Protein AF-A0A964DZM9-F1 (afdb_monomer_lite)

Radius of gyration: 23.31 Å; chains: 1; bounding box: 94×48×41 Å

Sequence (184 aa):
MHQRLTTLAACGLLALGGCLHRDLPPDTAVMPPGALGTNGDIDTRALDIASFDFTRAIIGNPAKAATAIAALDYMGGELNSSPRWIDVDALTRLEMLDWRKRMRAQVGISETAPAQAVLDTMLGLAQAYQANDQAAVQRLLASPIFTIPPDQVAARLNDIPYNANLNAVTTQADSVLDDIGVAD

pLDDT: mean 89.56, std 14.97, range [42.19, 98.81]

Organism: NCBI:txid2802396

Structure (mmCIF, N/CA/C/O backbone):
data_AF-A0A964DZM9-F1
#
_entry.id   AF-A0A964DZM9-F1
#
loop_
_atom_site.group_PDB
_atom_site.id
_atom_site.type_symbol
_atom_site.label_atom_id
_atom_site.label_alt_id
_atom_site.label_comp_id
_atom_site.label_asym_id
_atom_site.label_entity_id
_atom_site.label_seq_id
_atom_site.pdbx_PDB_ins_code
_atom_site.Cartn_x
_atom_site.Cartn_y
_atom_site.Cartn_z
_atom_site.occupancy
_atom_site.B_iso_or_equiv
_atom_site.auth_seq_id
_atom_site.auth_comp_id
_atom_site.auth_asym_id
_atom_site.auth_atom_id
_atom_site.pdbx_PDB_model_num
ATOM 1 N N . MET A 1 1 ? 77.920 28.075 18.540 1.00 42.19 1 MET A N 1
ATOM 2 C CA . MET A 1 1 ? 77.736 28.714 17.221 1.00 42.19 1 MET A CA 1
ATOM 3 C C . MET A 1 1 ? 77.017 27.732 16.313 1.00 42.19 1 MET A C 1
ATOM 5 O O . MET A 1 1 ? 77.517 26.638 16.134 1.00 42.19 1 MET A O 1
ATOM 9 N N . HIS A 1 2 ? 75.845 28.143 15.825 1.00 49.81 2 HIS A N 1
ATOM 10 C CA . HIS A 1 2 ? 75.176 27.710 14.592 1.00 49.81 2 HIS A CA 1
ATOM 11 C C . HIS A 1 2 ? 74.948 26.211 14.323 1.00 49.81 2 HIS A C 1
ATOM 13 O O . HIS A 1 2 ? 75.840 25.536 13.837 1.00 49.81 2 HIS A O 1
ATOM 19 N N . GLN A 1 3 ? 73.681 25.777 14.386 1.00 55.06 3 GLN A N 1
ATOM 20 C CA . GLN A 1 3 ? 72.965 25.452 13.145 1.00 55.06 3 GLN A CA 1
ATOM 21 C C . GLN A 1 3 ? 71.439 25.472 13.334 1.00 55.06 3 GLN A C 1
ATOM 23 O O . GLN A 1 3 ? 70.877 24.798 14.190 1.00 55.06 3 GLN A O 1
ATOM 28 N N . ARG A 1 4 ? 70.802 26.337 12.537 1.00 63.62 4 ARG A N 1
ATOM 29 C CA . ARG A 1 4 ? 69.370 26.364 12.217 1.00 63.62 4 ARG A CA 1
ATOM 30 C C . ARG A 1 4 ? 69.099 25.387 11.057 1.00 63.62 4 ARG A C 1
ATOM 32 O O . ARG A 1 4 ? 70.053 24.948 10.422 1.00 63.62 4 ARG A O 1
ATOM 39 N N . LEU A 1 5 ? 67.809 25.245 10.723 1.00 54.50 5 LEU A N 1
ATOM 40 C CA . LEU A 1 5 ? 67.182 24.550 9.578 1.00 54.50 5 LEU A CA 1
ATOM 41 C C . LEU A 1 5 ? 66.839 23.079 9.892 1.00 54.50 5 LEU A C 1
ATOM 43 O O . LEU A 1 5 ? 67.683 22.328 10.349 1.00 54.50 5 LEU A O 1
ATOM 47 N N . THR A 1 6 ? 65.607 22.596 9.699 1.00 56.31 6 THR A N 1
ATOM 48 C CA . THR A 1 6 ? 64.884 22.658 8.420 1.00 56.31 6 THR A CA 1
ATOM 49 C C . THR A 1 6 ? 63.369 22.493 8.605 1.00 56.31 6 THR A C 1
ATOM 51 O O . THR A 1 6 ? 62.891 21.721 9.432 1.00 56.31 6 THR A O 1
ATOM 54 N N . THR A 1 7 ? 62.642 23.269 7.815 1.00 57.28 7 THR A N 1
ATOM 55 C CA . THR A 1 7 ? 61.192 23.411 7.690 1.00 57.28 7 THR A CA 1
ATOM 56 C C . THR A 1 7 ? 60.576 22.320 6.793 1.00 57.28 7 THR A C 1
ATOM 58 O O . THR A 1 7 ? 61.272 21.769 5.949 1.00 57.28 7 THR A O 1
ATOM 61 N N . LEU A 1 8 ? 59.244 22.172 6.872 1.00 56.72 8 LEU A N 1
ATOM 62 C CA . LEU A 1 8 ? 58.324 21.734 5.800 1.00 56.72 8 LEU A CA 1
ATOM 63 C C . LEU A 1 8 ? 58.295 20.244 5.397 1.00 56.72 8 LEU A C 1
ATOM 65 O O . LEU A 1 8 ? 59.097 19.803 4.586 1.00 56.72 8 LEU A O 1
ATOM 69 N N . ALA A 1 9 ? 57.238 19.536 5.828 1.00 52.72 9 ALA A N 1
ATOM 70 C CA . ALA A 1 9 ? 56.512 18.541 5.015 1.00 52.72 9 ALA A CA 1
ATOM 71 C C . ALA A 1 9 ? 55.189 18.112 5.697 1.00 52.72 9 ALA A C 1
ATOM 73 O O . ALA A 1 9 ? 54.993 16.950 6.034 1.00 52.72 9 ALA A O 1
ATOM 74 N N . ALA A 1 10 ? 54.261 19.049 5.919 1.00 54.47 10 ALA A N 1
ATOM 75 C CA . ALA A 1 10 ? 52.873 18.721 6.269 1.00 54.47 10 ALA A CA 1
ATOM 76 C C . ALA A 1 10 ? 52.048 18.651 4.973 1.00 54.47 10 ALA A C 1
ATOM 78 O O . ALA A 1 10 ? 51.274 19.553 4.660 1.00 54.47 10 ALA A O 1
ATOM 79 N N . CYS A 1 11 ? 52.310 17.630 4.153 1.00 49.03 11 CYS A N 1
ATOM 80 C CA . CYS A 1 11 ? 51.618 17.422 2.884 1.00 49.03 11 CYS A CA 1
ATOM 81 C C . CYS A 1 11 ? 50.422 16.484 3.097 1.00 49.03 11 CYS A C 1
ATOM 83 O O . CYS A 1 11 ? 50.586 15.295 3.348 1.00 49.03 11 CYS A O 1
ATOM 85 N N . GLY A 1 12 ? 49.236 17.093 3.045 1.00 59.84 12 GLY A N 1
ATOM 86 C CA . GLY A 1 12 ? 47.908 16.535 2.784 1.00 59.84 12 GLY A CA 1
ATOM 87 C C . GLY A 1 12 ? 47.744 15.018 2.698 1.00 59.84 12 GLY A C 1
ATOM 88 O O . GLY A 1 12 ? 47.753 14.454 1.611 1.00 59.84 12 GLY A O 1
ATOM 89 N N . LEU A 1 13 ? 47.393 14.400 3.824 1.00 57.97 13 LEU A N 1
ATOM 90 C CA . LEU A 1 13 ? 46.524 13.224 3.840 1.00 57.97 13 LEU A CA 1
ATOM 91 C C . LEU A 1 13 ? 45.075 13.703 4.022 1.00 57.97 13 LEU A C 1
ATOM 93 O O . LEU A 1 13 ? 44.479 13.574 5.088 1.00 57.97 13 LEU A O 1
ATOM 97 N N . LEU A 1 14 ? 44.515 14.304 2.968 1.00 58.28 14 LEU A N 1
ATOM 98 C CA . LEU A 1 14 ? 43.066 14.388 2.798 1.00 58.28 14 LEU A CA 1
ATOM 99 C C . LEU A 1 14 ? 42.589 12.962 2.522 1.00 58.28 14 LEU A C 1
ATOM 101 O O . LEU A 1 14 ? 42.641 12.475 1.395 1.00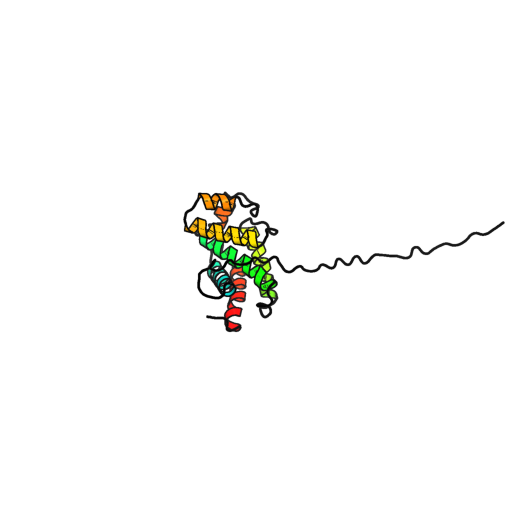 58.28 14 LEU A O 1
ATOM 105 N N . ALA A 1 15 ? 42.213 12.275 3.597 1.00 60.38 15 ALA A N 1
ATOM 106 C CA . ALA A 1 15 ? 41.540 10.996 3.548 1.00 60.38 15 ALA A CA 1
ATOM 107 C C . ALA A 1 15 ? 40.303 11.132 2.651 1.00 60.38 15 ALA A C 1
ATOM 109 O O . ALA A 1 15 ? 39.315 11.766 3.020 1.00 60.38 15 ALA A O 1
ATOM 110 N N . LEU A 1 16 ? 40.381 10.535 1.464 1.00 56.75 16 LEU A N 1
ATOM 111 C CA . LEU A 1 16 ? 39.242 10.212 0.617 1.00 56.75 16 LEU A CA 1
ATOM 112 C C . LEU A 1 16 ? 38.383 9.184 1.366 1.00 56.75 16 LEU A C 1
ATOM 114 O O . LEU A 1 16 ? 38.406 7.993 1.074 1.00 56.75 16 LEU A O 1
ATOM 118 N N . GLY A 1 17 ? 37.632 9.652 2.362 1.00 59.50 17 GLY A N 1
ATOM 119 C CA . GLY A 1 17 ? 36.454 8.974 2.880 1.00 59.50 17 GLY A CA 1
ATOM 120 C C . GLY A 1 17 ? 35.361 9.054 1.825 1.00 59.50 17 GLY A C 1
ATOM 121 O O . GLY A 1 17 ? 34.372 9.756 2.000 1.00 59.50 17 GLY A O 1
ATOM 122 N N . GLY A 1 18 ? 35.576 8.386 0.690 1.00 55.94 18 GLY A N 1
ATOM 123 C CA . GLY A 1 18 ? 34.496 8.062 -0.220 1.00 55.94 18 GLY A CA 1
ATOM 124 C C . GLY A 1 18 ? 33.570 7.140 0.550 1.00 55.94 18 GLY A C 1
ATOM 125 O O . GLY A 1 18 ? 33.866 5.956 0.700 1.00 55.94 18 GLY A O 1
ATOM 126 N N . CYS A 1 19 ? 32.494 7.696 1.103 1.00 65.44 19 CYS A N 1
ATOM 127 C CA . CYS A 1 19 ? 31.366 6.906 1.551 1.00 65.44 19 CYS A CA 1
ATOM 128 C C . CYS A 1 19 ? 30.940 6.070 0.345 1.00 65.44 19 CYS A C 1
ATOM 130 O O . CYS A 1 19 ? 30.310 6.588 -0.574 1.00 65.44 19 CYS A O 1
ATOM 132 N N . LEU A 1 20 ? 31.339 4.797 0.320 1.00 57.19 20 LEU A N 1
ATOM 133 C CA . LEU A 1 20 ? 30.705 3.786 -0.507 1.00 57.19 20 LEU A CA 1
ATOM 134 C C . LEU A 1 20 ? 29.247 3.763 -0.052 1.00 57.19 20 LEU A C 1
ATOM 136 O O . LEU A 1 20 ? 28.892 3.077 0.905 1.00 57.19 20 LEU A O 1
ATOM 140 N N . HIS A 1 21 ? 28.424 4.590 -0.697 1.00 53.62 21 HIS A N 1
ATOM 141 C CA . HIS A 1 21 ? 26.979 4.514 -0.628 1.00 53.62 21 HIS A CA 1
ATOM 142 C C . HIS A 1 21 ? 26.622 3.237 -1.376 1.00 53.62 21 HIS A C 1
ATOM 144 O O . HIS A 1 21 ? 26.401 3.221 -2.582 1.00 53.62 21 HIS A O 1
ATOM 150 N N . ARG A 1 22 ? 26.770 2.115 -0.675 1.00 55.16 22 ARG A N 1
ATOM 151 C CA . ARG A 1 22 ? 26.299 0.836 -1.160 1.00 55.16 22 ARG A CA 1
ATOM 152 C C . ARG A 1 22 ? 24.791 0.933 -1.047 1.00 55.16 22 ARG A C 1
ATOM 154 O O . ARG A 1 22 ? 24.277 0.847 0.066 1.00 55.16 22 ARG A O 1
ATOM 161 N N . ASP A 1 23 ? 24.132 1.176 -2.175 1.00 63.78 23 ASP A N 1
ATOM 162 C CA . ASP A 1 23 ? 22.684 1.076 -2.282 1.00 63.78 23 ASP A CA 1
ATOM 163 C C . ASP A 1 23 ? 22.313 -0.335 -1.827 1.00 63.78 23 ASP A C 1
ATOM 165 O O . ASP A 1 23 ? 22.562 -1.333 -2.509 1.00 63.78 23 ASP A O 1
ATOM 169 N N . LEU A 1 24 ? 21.850 -0.435 -0.583 1.00 71.56 24 LEU A N 1
ATOM 170 C CA . LEU A 1 24 ? 21.265 -1.664 -0.086 1.00 71.56 24 LEU A CA 1
ATOM 171 C C . LEU A 1 24 ? 20.004 -1.888 -0.922 1.00 71.56 24 LEU A C 1
ATOM 173 O O . LEU A 1 24 ? 19.246 -0.930 -1.115 1.00 71.56 24 LEU A O 1
ATOM 177 N N . PRO A 1 25 ? 19.774 -3.114 -1.423 1.00 78.56 25 PRO A N 1
ATOM 178 C CA . PRO A 1 25 ? 18.494 -3.449 -2.020 1.00 78.56 25 PRO A CA 1
ATOM 179 C C . PRO A 1 25 ? 17.362 -2.997 -1.090 1.00 78.56 25 PRO A C 1
ATOM 181 O O . PRO A 1 25 ? 17.530 -3.054 0.137 1.00 78.56 25 PRO A O 1
ATOM 184 N N . PRO A 1 26 ? 16.238 -2.515 -1.641 1.00 86.69 26 PRO A N 1
ATOM 185 C CA . PRO A 1 26 ? 15.120 -2.110 -0.811 1.00 86.69 26 PRO A CA 1
ATOM 186 C C . PRO A 1 26 ? 14.669 -3.277 0.070 1.00 86.69 26 PRO A C 1
ATOM 188 O O . PRO A 1 26 ? 14.762 -4.440 -0.316 1.00 86.69 26 PRO A O 1
ATOM 191 N N . ASP A 1 27 ? 14.175 -2.947 1.261 1.00 93.12 27 ASP A N 1
ATOM 192 C CA . ASP A 1 27 ? 13.564 -3.933 2.145 1.00 93.12 27 ASP A CA 1
ATOM 193 C C . ASP A 1 27 ? 12.286 -4.480 1.489 1.00 93.12 27 ASP A C 1
ATOM 195 O O . ASP A 1 27 ? 11.368 -3.711 1.168 1.00 93.12 27 ASP A O 1
ATOM 199 N N . THR A 1 28 ? 12.232 -5.792 1.281 1.00 94.38 28 THR A N 1
ATOM 200 C CA . THR A 1 28 ? 11.142 -6.486 0.588 1.00 94.38 28 THR A CA 1
ATOM 201 C C . THR A 1 28 ? 10.531 -7.515 1.525 1.00 94.38 28 THR A C 1
ATOM 203 O O . THR A 1 28 ? 11.233 -8.323 2.132 1.00 94.38 28 THR A O 1
ATOM 206 N N . ALA A 1 29 ? 9.208 -7.458 1.665 1.00 97.06 29 ALA A N 1
ATOM 207 C CA . ALA A 1 29 ? 8.458 -8.409 2.472 1.00 97.06 29 ALA A CA 1
ATOM 208 C C . ALA A 1 29 ? 8.369 -9.764 1.765 1.00 97.06 29 ALA A C 1
ATOM 210 O O . ALA A 1 29 ? 8.417 -9.834 0.543 1.00 97.06 29 ALA A O 1
ATOM 211 N N . VAL A 1 30 ? 8.150 -10.831 2.525 1.00 96.88 30 VAL A N 1
ATOM 212 C CA . VAL A 1 30 ? 7.775 -12.136 1.981 1.00 96.88 30 VAL A CA 1
ATOM 213 C C . VAL A 1 30 ? 6.260 -12.271 2.075 1.00 96.88 30 VAL A C 1
ATOM 215 O O . VAL A 1 30 ? 5.696 -12.241 3.173 1.00 96.88 30 VAL A O 1
ATOM 218 N N . MET A 1 31 ? 5.601 -12.430 0.926 1.00 95.81 31 MET A N 1
ATOM 219 C CA . MET A 1 31 ? 4.157 -12.639 0.875 1.00 95.81 31 MET A CA 1
ATOM 220 C C . MET A 1 31 ? 3.786 -14.027 1.423 1.00 95.81 31 MET A C 1
ATOM 222 O O . MET A 1 31 ? 4.299 -15.032 0.922 1.00 95.81 31 MET A O 1
ATOM 226 N N . PRO A 1 32 ? 2.898 -14.131 2.434 1.00 94.06 32 PRO A N 1
ATOM 227 C CA . PRO A 1 32 ? 2.449 -15.427 2.921 1.00 94.06 32 PRO A CA 1
ATOM 228 C C . PRO A 1 32 ? 1.713 -16.218 1.826 1.00 94.06 32 PRO A C 1
ATOM 230 O O . PRO A 1 32 ? 0.934 -15.634 1.065 1.00 94.06 32 PRO A O 1
ATOM 233 N N . PRO A 1 33 ? 1.880 -17.552 1.762 1.00 89.06 33 PRO A N 1
ATOM 234 C CA . PRO A 1 33 ? 1.135 -18.378 0.820 1.00 89.06 33 PRO A CA 1
ATOM 235 C C . PRO A 1 33 ? -0.378 -18.185 0.970 1.00 89.06 33 PRO A C 1
ATOM 237 O O . PRO A 1 33 ? -0.917 -18.250 2.075 1.00 89.06 33 PRO A O 1
ATOM 240 N N . GLY A 1 34 ? -1.071 -17.961 -0.147 1.00 89.19 34 GLY A N 1
ATOM 241 C CA . GLY A 1 34 ? -2.526 -17.802 -0.164 1.00 89.19 34 GLY A CA 1
ATOM 242 C C . GLY A 1 34 ? -3.048 -16.429 0.278 1.00 89.19 34 GLY A C 1
ATOM 243 O O . GLY A 1 34 ? -4.261 -16.225 0.260 1.00 89.19 34 GLY A O 1
ATOM 244 N N . ALA A 1 35 ? -2.174 -15.483 0.650 1.00 92.88 35 ALA A N 1
ATOM 245 C CA . ALA A 1 35 ? -2.573 -14.175 1.186 1.00 92.88 35 ALA A CA 1
ATOM 246 C C . ALA A 1 35 ? -3.481 -13.361 0.248 1.00 92.88 35 ALA A C 1
ATOM 248 O O . ALA A 1 35 ? -4.308 -12.581 0.715 1.00 92.88 35 ALA A O 1
ATOM 249 N N . LEU A 1 36 ? -3.344 -13.557 -1.067 1.00 92.50 36 LEU A N 1
ATOM 250 C CA . LEU A 1 36 ? -4.093 -12.843 -2.106 1.00 92.50 36 LEU A CA 1
ATOM 251 C C . LEU A 1 36 ? -5.045 -13.764 -2.902 1.00 92.50 36 LEU A C 1
ATOM 253 O O . LEU A 1 36 ? -5.544 -13.387 -3.968 1.00 92.50 36 LEU A O 1
ATOM 257 N N . GLY A 1 37 ? -5.307 -14.968 -2.377 1.00 87.06 37 GLY A N 1
ATOM 258 C CA . GLY A 1 37 ? -6.045 -16.046 -3.044 1.00 87.06 37 GLY A CA 1
ATOM 259 C C . GLY A 1 37 ? -5.188 -17.296 -3.272 1.00 87.06 37 GLY A C 1
ATOM 260 O O . GLY A 1 37 ? -3.973 -17.269 -3.107 1.00 87.06 37 GLY A O 1
ATOM 261 N N . THR A 1 38 ? -5.827 -18.419 -3.614 1.00 74.50 38 THR A N 1
ATOM 262 C CA . THR A 1 38 ? -5.189 -19.752 -3.648 1.00 74.50 38 THR A CA 1
ATOM 263 C C . THR A 1 38 ? -4.693 -20.206 -5.020 1.00 74.50 38 THR A C 1
ATOM 265 O O . THR A 1 38 ? -4.169 -21.312 -5.121 1.00 74.50 38 THR A O 1
ATOM 268 N N . ASN A 1 39 ? -4.866 -19.403 -6.070 1.00 64.44 39 ASN A N 1
ATOM 269 C CA . ASN A 1 39 ? -4.539 -19.802 -7.438 1.00 64.44 39 ASN A CA 1
ATOM 270 C C . ASN A 1 39 ? -3.477 -18.859 -8.009 1.00 64.44 39 ASN A C 1
ATOM 272 O O . ASN A 1 39 ? -3.668 -17.646 -7.966 1.00 64.44 39 ASN A O 1
ATOM 276 N N . GLY A 1 40 ? -2.406 -19.433 -8.557 1.00 80.44 40 GLY A N 1
ATOM 277 C CA . GLY A 1 40 ? -1.424 -18.713 -9.364 1.00 80.44 40 GLY A CA 1
ATOM 278 C C . GLY A 1 40 ? -0.161 -18.265 -8.633 1.00 80.44 40 GLY A C 1
ATOM 279 O O . GLY A 1 40 ? 0.098 -18.597 -7.473 1.00 80.44 40 GLY A O 1
ATOM 280 N N . ASP A 1 41 ? 0.647 -17.534 -9.385 1.00 90.38 41 ASP A N 1
ATOM 281 C CA . ASP A 1 41 ? 1.877 -16.903 -8.943 1.00 90.38 41 ASP A CA 1
ATOM 282 C C . ASP A 1 41 ? 1.582 -15.657 -8.091 1.00 90.38 41 ASP A C 1
ATOM 284 O O . ASP A 1 41 ? 0.757 -14.816 -8.453 1.00 90.38 41 ASP A O 1
ATOM 288 N N . ILE A 1 42 ? 2.235 -15.544 -6.933 1.00 93.31 42 ILE A N 1
ATOM 289 C CA . ILE A 1 42 ? 1.882 -14.521 -5.942 1.00 93.31 42 ILE A CA 1
ATOM 290 C C . ILE A 1 42 ? 2.272 -13.100 -6.371 1.00 93.31 42 ILE A C 1
ATOM 292 O O . ILE A 1 42 ? 1.557 -12.152 -6.044 1.00 93.31 42 ILE A O 1
ATOM 296 N N . ASP A 1 43 ? 3.355 -12.959 -7.132 1.00 94.12 43 ASP A N 1
ATOM 297 C CA . ASP A 1 43 ? 3.835 -11.674 -7.645 1.00 94.12 43 ASP A CA 1
ATOM 298 C C . ASP A 1 43 ? 2.883 -11.167 -8.731 1.00 94.12 43 ASP A C 1
ATOM 300 O O . ASP A 1 43 ? 2.431 -10.024 -8.697 1.00 94.12 43 ASP A O 1
ATOM 304 N N . THR A 1 44 ? 2.517 -12.067 -9.647 1.00 92.56 44 THR A N 1
ATOM 305 C CA . THR A 1 44 ? 1.535 -11.837 -10.717 1.00 92.56 44 THR A CA 1
ATOM 306 C C . THR A 1 44 ? 0.209 -11.388 -10.109 1.00 92.56 44 THR A C 1
ATOM 308 O O . THR A 1 44 ? -0.351 -10.363 -10.489 1.00 92.56 44 THR A O 1
ATOM 311 N N . ARG A 1 45 ? -0.255 -12.085 -9.065 1.00 94.19 45 ARG A N 1
ATOM 312 C CA . ARG A 1 45 ? -1.483 -11.720 -8.353 1.00 94.19 45 ARG A CA 1
ATOM 313 C C . ARG A 1 45 ? -1.392 -10.367 -7.643 1.00 94.19 45 ARG A C 1
ATOM 315 O O . ARG A 1 45 ? -2.386 -9.647 -7.569 1.00 94.19 45 ARG A O 1
ATOM 322 N N . ALA A 1 46 ? -0.242 -10.029 -7.068 1.00 96.00 46 ALA A N 1
ATOM 323 C CA . ALA A 1 46 ? -0.053 -8.741 -6.412 1.00 96.00 46 ALA A CA 1
ATOM 324 C C . ALA A 1 46 ? -0.048 -7.583 -7.426 1.00 96.00 46 ALA A C 1
ATOM 326 O O . ALA A 1 46 ? -0.637 -6.536 -7.148 1.00 96.00 46 ALA A O 1
ATOM 327 N N . LEU A 1 47 ? 0.554 -7.774 -8.602 1.00 94.88 47 LEU A N 1
ATOM 328 C CA . LEU A 1 47 ? 0.491 -6.804 -9.696 1.00 94.88 47 LEU A CA 1
ATOM 329 C C . LEU A 1 47 ? -0.938 -6.614 -10.210 1.00 94.88 47 LEU A C 1
ATOM 331 O O . LEU A 1 47 ? -1.386 -5.473 -10.215 1.00 94.88 47 LEU A O 1
ATOM 335 N N . ASP A 1 48 ? -1.673 -7.695 -10.486 1.00 94.56 48 ASP A N 1
ATOM 336 C CA . ASP A 1 48 ? -3.085 -7.653 -10.913 1.00 94.56 48 ASP A CA 1
ATOM 337 C C . ASP A 1 48 ? -3.959 -6.876 -9.912 1.00 94.56 48 ASP A C 1
ATOM 339 O O . ASP A 1 48 ? -4.730 -5.986 -10.269 1.00 94.56 48 ASP A O 1
ATOM 343 N N . ILE A 1 49 ? -3.795 -7.135 -8.610 1.00 96.00 49 ILE A N 1
ATOM 344 C CA . ILE A 1 49 ? -4.517 -6.385 -7.574 1.00 96.00 49 ILE A CA 1
ATOM 345 C C . ILE A 1 49 ? -4.140 -4.899 -7.605 1.00 96.00 49 ILE A C 1
ATOM 347 O O . ILE A 1 49 ? -5.026 -4.045 -7.560 1.00 96.00 49 ILE A O 1
ATOM 351 N N . ALA A 1 50 ? -2.848 -4.567 -7.659 1.00 96.19 50 ALA A N 1
ATOM 352 C CA . ALA A 1 50 ? -2.400 -3.178 -7.655 1.00 96.19 50 ALA A CA 1
ATOM 353 C C . ALA A 1 50 ? -2.800 -2.432 -8.944 1.00 96.19 50 ALA A C 1
ATOM 355 O O . ALA A 1 50 ? -3.177 -1.259 -8.879 1.00 96.19 50 ALA A O 1
ATOM 356 N N . SER A 1 51 ? -2.750 -3.085 -10.106 1.00 95.75 51 SER A N 1
ATOM 357 C CA . SER A 1 51 ? -3.166 -2.513 -11.388 1.00 95.75 51 SER A CA 1
ATOM 358 C C . SER A 1 51 ? -4.674 -2.283 -11.391 1.00 95.75 51 SER A C 1
ATOM 360 O O . SER A 1 51 ? -5.120 -1.151 -11.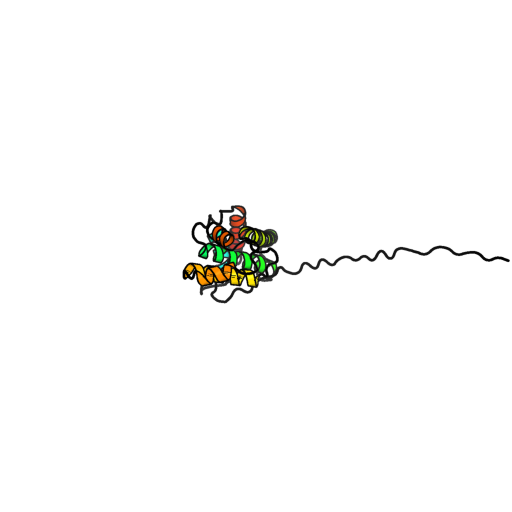583 1.00 95.75 51 SER A O 1
ATOM 362 N N . PHE A 1 52 ? -5.466 -3.301 -11.048 1.00 96.19 52 PHE A N 1
ATOM 363 C CA . PHE A 1 52 ? -6.923 -3.245 -11.093 1.00 96.19 52 PHE A CA 1
ATOM 364 C C . PHE A 1 52 ? -7.532 -2.323 -10.028 1.00 96.19 52 PHE A C 1
ATOM 366 O O . PHE A 1 52 ? -8.450 -1.542 -10.319 1.00 96.19 52 PHE A O 1
ATOM 373 N N . ASP A 1 53 ? -7.055 -2.381 -8.783 1.00 97.06 53 ASP A N 1
ATOM 374 C CA . ASP A 1 53 ? -7.700 -1.670 -7.677 1.00 97.06 53 ASP A CA 1
ATOM 375 C C . ASP A 1 53 ? -7.414 -0.169 -7.674 1.00 97.06 53 ASP A C 1
ATOM 377 O O . ASP A 1 53 ? -8.291 0.600 -7.270 1.00 97.06 53 ASP A O 1
ATOM 381 N N . PHE A 1 54 ? -6.260 0.260 -8.194 1.00 97.38 54 PHE A N 1
ATOM 382 C CA . PHE A 1 54 ? -5.918 1.680 -8.326 1.00 97.38 54 PHE A CA 1
ATOM 383 C C . PHE A 1 54 ? -6.409 2.331 -9.634 1.00 97.38 54 PHE A C 1
ATOM 385 O O . PHE A 1 54 ? -6.210 3.533 -9.820 1.00 97.38 54 PHE A O 1
ATOM 392 N N . THR A 1 55 ? -7.155 1.615 -10.490 1.00 95.75 55 THR A N 1
ATOM 393 C CA . THR A 1 55 ? -7.813 2.197 -11.688 1.00 95.75 55 THR A CA 1
ATOM 394 C C . THR A 1 55 ? -8.822 3.307 -11.374 1.00 95.75 55 THR A C 1
ATOM 396 O O . THR A 1 55 ? -9.210 4.083 -12.249 1.00 95.75 55 THR A O 1
ATOM 399 N N . ARG A 1 56 ? -9.285 3.385 -10.124 1.00 96.50 56 ARG A N 1
ATOM 400 C CA . ARG A 1 56 ? -10.284 4.339 -9.629 1.00 96.50 56 ARG A CA 1
ATOM 401 C C . ARG A 1 56 ? -10.081 4.592 -8.139 1.00 96.50 56 ARG A C 1
ATOM 403 O O . ARG A 1 56 ? -9.287 3.925 -7.488 1.00 96.50 56 ARG A O 1
ATOM 410 N N . ALA A 1 57 ? -10.830 5.545 -7.594 1.00 97.69 57 ALA A N 1
ATOM 411 C CA . ALA A 1 57 ? -10.861 5.761 -6.153 1.00 97.69 57 ALA A CA 1
ATOM 412 C C . ALA A 1 57 ? -11.447 4.536 -5.425 1.00 97.69 57 ALA A C 1
ATOM 414 O O . ALA A 1 57 ? -12.411 3.927 -5.905 1.00 97.69 57 ALA A O 1
ATOM 415 N N . ILE A 1 58 ? -10.899 4.208 -4.253 1.00 98.38 58 ILE A N 1
ATOM 416 C CA . ILE A 1 58 ? -11.409 3.154 -3.367 1.00 98.38 58 ILE A CA 1
ATOM 417 C C . ILE A 1 58 ? -12.151 3.843 -2.221 1.00 98.38 58 ILE A C 1
ATOM 419 O O . ILE A 1 58 ? -11.537 4.336 -1.279 1.00 98.38 58 ILE A O 1
ATOM 423 N N . ILE A 1 59 ? -13.481 3.891 -2.324 1.00 98.44 59 ILE A N 1
ATOM 424 C CA . ILE A 1 59 ? -14.357 4.602 -1.384 1.00 98.44 59 ILE A CA 1
ATOM 425 C C . ILE A 1 59 ? -15.212 3.600 -0.612 1.00 98.44 59 ILE A C 1
ATOM 427 O O . ILE A 1 59 ? -15.844 2.729 -1.212 1.00 98.44 59 ILE A O 1
ATOM 431 N N . GLY A 1 60 ? -15.263 3.733 0.713 1.00 98.25 60 GLY A N 1
ATOM 432 C CA . GLY A 1 60 ? -16.126 2.922 1.575 1.00 98.25 60 GLY A CA 1
ATOM 433 C C . GLY A 1 60 ? -15.712 1.453 1.679 1.00 98.25 60 GLY A C 1
ATOM 434 O O . GLY A 1 60 ? -16.517 0.624 2.097 1.00 98.25 60 GLY A O 1
ATOM 435 N N . ASN A 1 61 ? -14.488 1.107 1.265 1.00 98.44 61 ASN A N 1
ATOM 436 C CA . ASN A 1 61 ? -13.993 -0.268 1.280 1.00 98.44 61 ASN A CA 1
ATOM 437 C C . ASN A 1 61 ? -12.551 -0.346 1.818 1.00 98.44 61 ASN A C 1
ATOM 439 O O . ASN A 1 61 ? -11.610 -0.567 1.050 1.00 98.44 61 ASN A O 1
ATOM 443 N N . PRO A 1 62 ? -12.365 -0.179 3.140 1.00 98.62 62 PRO A N 1
ATOM 444 C CA . PRO A 1 62 ? -11.042 -0.188 3.758 1.00 98.62 62 PRO A CA 1
ATOM 445 C C . PRO A 1 62 ? -10.360 -1.558 3.694 1.00 98.62 62 PRO A C 1
ATOM 447 O O . PRO A 1 62 ? -9.134 -1.624 3.667 1.00 98.62 62 PRO A O 1
ATOM 450 N N . ALA A 1 63 ? -11.129 -2.651 3.605 1.00 98.56 63 ALA A N 1
ATOM 451 C CA . ALA A 1 63 ? -10.568 -3.976 3.369 1.00 98.56 63 ALA A CA 1
ATOM 452 C C . ALA A 1 63 ? -9.831 -4.040 2.027 1.00 98.56 63 ALA A C 1
ATOM 454 O O . ALA A 1 63 ? -8.672 -4.442 1.966 1.00 98.56 63 ALA A O 1
ATOM 455 N N . LYS A 1 64 ? -10.503 -3.594 0.960 1.00 98.38 64 LYS A N 1
ATOM 456 C CA . LYS A 1 64 ? -9.941 -3.532 -0.388 1.00 98.38 64 LYS A CA 1
ATOM 457 C C . LYS A 1 64 ? -8.731 -2.600 -0.454 1.00 98.38 64 LYS A C 1
ATOM 459 O O . LYS A 1 64 ? -7.709 -2.978 -1.013 1.00 98.38 64 LYS A O 1
ATOM 464 N N . ALA A 1 65 ? -8.826 -1.418 0.158 1.00 98.69 65 ALA A N 1
ATOM 465 C CA . ALA A 1 65 ? -7.702 -0.487 0.238 1.00 98.69 65 ALA A CA 1
ATOM 466 C C . ALA A 1 65 ? -6.478 -1.132 0.906 1.00 98.69 65 ALA A C 1
ATOM 468 O O . ALA A 1 65 ? -5.379 -1.055 0.367 1.00 98.69 65 ALA A O 1
ATOM 469 N N . ALA A 1 66 ? -6.665 -1.816 2.038 1.00 98.69 66 ALA A N 1
ATOM 470 C CA . ALA A 1 66 ? -5.574 -2.483 2.738 1.00 98.69 66 ALA A CA 1
ATOM 471 C C . ALA A 1 66 ? -4.931 -3.599 1.889 1.00 98.69 66 ALA A C 1
ATOM 473 O O . ALA A 1 66 ? -3.706 -3.669 1.815 1.00 98.69 66 ALA A O 1
ATOM 474 N N . THR A 1 67 ? -5.722 -4.415 1.180 1.00 98.50 67 THR A N 1
ATOM 475 C CA . THR A 1 67 ? -5.192 -5.423 0.241 1.00 98.50 67 THR A CA 1
ATOM 476 C C . THR A 1 67 ? -4.403 -4.788 -0.909 1.00 98.50 67 THR A C 1
ATOM 478 O O . THR A 1 67 ? -3.289 -5.226 -1.191 1.00 98.50 67 THR A O 1
ATOM 481 N N . ALA A 1 68 ? -4.927 -3.733 -1.540 1.00 98.38 68 ALA A N 1
ATOM 482 C CA . ALA A 1 68 ? -4.245 -3.041 -2.635 1.00 98.38 68 ALA A CA 1
ATOM 483 C C . ALA A 1 68 ? -2.922 -2.394 -2.184 1.00 98.38 68 ALA A C 1
ATOM 485 O O . ALA A 1 68 ? -1.916 -2.459 -2.888 1.00 98.38 68 ALA A O 1
ATOM 486 N N . ILE A 1 69 ? -2.894 -1.819 -0.977 1.00 98.62 69 ILE A N 1
ATOM 487 C CA . ILE A 1 69 ? -1.679 -1.244 -0.381 1.00 98.62 69 ILE A CA 1
ATOM 488 C C . ILE A 1 69 ? -0.658 -2.337 -0.053 1.00 98.62 69 ILE A C 1
ATOM 490 O O . ILE A 1 69 ? 0.522 -2.149 -0.332 1.00 98.62 69 ILE A O 1
ATOM 494 N N . ALA A 1 70 ? -1.088 -3.474 0.504 1.00 98.50 70 ALA A N 1
ATOM 495 C CA . ALA A 1 70 ? -0.217 -4.624 0.754 1.00 98.50 70 ALA A CA 1
ATOM 496 C C . ALA A 1 70 ? 0.458 -5.112 -0.539 1.00 98.50 70 ALA A C 1
ATOM 498 O O . ALA A 1 70 ? 1.671 -5.322 -0.564 1.00 98.50 70 ALA A O 1
ATOM 499 N N . ALA A 1 71 ? -0.320 -5.238 -1.616 1.00 98.06 71 ALA A N 1
ATOM 500 C CA . ALA A 1 71 ? 0.166 -5.666 -2.922 1.00 98.06 71 ALA A CA 1
ATOM 501 C C . ALA A 1 71 ? 1.163 -4.664 -3.537 1.00 98.06 71 ALA A C 1
ATOM 503 O O . ALA A 1 71 ? 2.248 -5.061 -3.963 1.00 98.06 71 ALA A O 1
ATOM 504 N N . LEU A 1 72 ? 0.849 -3.362 -3.503 1.00 98.38 72 LEU A N 1
ATOM 505 C CA . LEU A 1 72 ? 1.760 -2.303 -3.954 1.00 98.38 72 LEU A CA 1
ATOM 506 C C . LEU A 1 72 ? 3.058 -2.265 -3.134 1.00 98.38 72 LEU A C 1
ATOM 508 O O . LEU A 1 72 ? 4.136 -2.105 -3.704 1.00 98.38 72 LEU A O 1
ATOM 512 N N . ASP A 1 73 ? 2.974 -2.402 -1.805 1.00 98.19 73 ASP A N 1
ATOM 513 C CA . ASP A 1 73 ? 4.156 -2.381 -0.939 1.00 98.19 73 ASP A CA 1
ATOM 514 C C . ASP A 1 73 ? 5.093 -3.550 -1.229 1.00 98.19 73 ASP A C 1
ATOM 516 O O . ASP A 1 73 ? 6.307 -3.361 -1.344 1.00 98.19 73 ASP A O 1
ATOM 520 N N . TYR A 1 74 ? 4.508 -4.738 -1.390 1.00 98.00 74 TYR A N 1
ATOM 521 C CA . TYR A 1 74 ? 5.222 -5.947 -1.761 1.00 98.00 74 TYR A CA 1
ATOM 522 C C . TYR A 1 74 ? 5.913 -5.794 -3.118 1.00 98.00 74 TYR A C 1
ATOM 524 O O . TYR A 1 74 ? 7.139 -5.880 -3.183 1.00 98.00 74 TYR A O 1
ATOM 532 N N . MET A 1 75 ? 5.161 -5.469 -4.177 1.00 97.38 75 MET A N 1
ATOM 533 C CA . MET A 1 75 ? 5.718 -5.381 -5.532 1.00 97.38 75 MET A CA 1
ATOM 534 C C . MET A 1 75 ? 6.711 -4.233 -5.699 1.00 97.38 75 MET A C 1
ATOM 536 O O . MET A 1 75 ? 7.691 -4.378 -6.425 1.00 97.38 75 MET A O 1
ATOM 540 N N . GLY A 1 76 ? 6.531 -3.113 -4.992 1.00 96.62 76 GLY A N 1
ATOM 541 C CA . GLY A 1 76 ? 7.521 -2.036 -4.980 1.00 96.62 76 GLY A CA 1
ATOM 542 C C . GLY A 1 76 ? 8.891 -2.495 -4.462 1.00 96.62 76 GLY A C 1
ATOM 543 O O . GLY A 1 76 ? 9.920 -2.018 -4.942 1.00 96.62 76 GLY A O 1
ATOM 544 N N . GLY A 1 77 ? 8.918 -3.432 -3.507 1.00 96.19 77 GLY A N 1
ATOM 545 C CA . GLY A 1 77 ? 10.139 -4.118 -3.081 1.00 96.19 77 GLY A CA 1
ATOM 546 C C . GLY A 1 77 ? 10.596 -5.181 -4.084 1.00 96.19 77 GLY A C 1
ATOM 547 O O . GLY A 1 77 ? 11.715 -5.098 -4.588 1.00 96.19 77 GLY A O 1
ATOM 548 N N . GLU A 1 78 ? 9.719 -6.134 -4.410 1.00 96.25 78 GLU A N 1
ATOM 549 C CA . GLU A 1 78 ? 10.040 -7.334 -5.197 1.00 96.25 78 GLU A CA 1
ATOM 550 C C . GLU A 1 78 ? 10.628 -6.992 -6.572 1.00 96.25 78 GLU A C 1
ATOM 552 O O . GLU A 1 78 ? 11.671 -7.531 -6.947 1.00 96.25 78 GLU A O 1
ATOM 557 N N . LEU A 1 79 ? 10.047 -6.012 -7.277 1.00 95.44 79 LEU A N 1
ATOM 558 C CA . LEU A 1 79 ? 10.540 -5.535 -8.575 1.00 95.44 79 LEU A CA 1
ATOM 559 C C . LEU A 1 79 ? 11.994 -5.031 -8.525 1.00 95.44 79 LEU A C 1
ATOM 561 O O . LEU A 1 79 ? 12.700 -5.070 -9.530 1.00 95.44 79 LEU A O 1
ATOM 565 N N . ASN A 1 80 ? 12.453 -4.549 -7.369 1.00 95.00 80 ASN A N 1
ATOM 566 C CA . ASN A 1 80 ? 13.767 -3.928 -7.196 1.00 95.00 80 ASN A CA 1
ATOM 567 C C . ASN A 1 80 ? 14.782 -4.825 -6.470 1.00 95.00 80 ASN A C 1
ATOM 569 O O . ASN A 1 80 ? 15.974 -4.516 -6.475 1.00 95.00 80 ASN A O 1
ATOM 573 N N . SER A 1 81 ? 14.339 -5.913 -5.837 1.00 94.38 81 SER A N 1
ATOM 574 C CA . SER A 1 81 ? 15.208 -6.842 -5.101 1.00 94.38 81 SER A CA 1
ATOM 575 C C . SER A 1 81 ? 15.351 -8.212 -5.762 1.00 94.38 81 SER A C 1
ATOM 577 O O . SER A 1 81 ? 16.330 -8.910 -5.499 1.00 94.38 81 SER A O 1
ATOM 579 N N . SER A 1 82 ? 14.395 -8.610 -6.602 1.00 93.50 82 SER A N 1
ATOM 580 C CA . SER A 1 82 ? 14.323 -9.954 -7.171 1.00 93.50 82 SER A CA 1
ATOM 581 C C . SER A 1 82 ? 14.931 -10.015 -8.574 1.00 93.50 82 SER A C 1
ATOM 583 O O . SER A 1 82 ? 14.569 -9.207 -9.434 1.00 93.50 82 SER A O 1
ATOM 585 N N . PRO A 1 83 ? 15.814 -10.988 -8.874 1.00 92.38 83 PRO A N 1
ATOM 586 C CA . PRO A 1 83 ? 16.376 -11.148 -10.216 1.00 92.38 83 PRO A CA 1
ATOM 587 C C . PRO A 1 83 ? 15.328 -11.577 -11.252 1.00 92.38 83 PRO A C 1
ATOM 589 O O . PRO A 1 83 ? 15.575 -11.446 -12.447 1.00 92.38 83 PRO A O 1
ATOM 592 N N . ARG A 1 84 ? 14.163 -12.065 -10.805 1.00 91.31 84 ARG A N 1
ATOM 593 C CA . ARG A 1 84 ? 13.033 -12.432 -11.664 1.00 91.31 84 ARG A CA 1
ATOM 594 C C . ARG A 1 84 ? 12.551 -11.263 -12.526 1.00 91.31 84 ARG A C 1
ATOM 596 O O . ARG A 1 84 ? 12.202 -11.465 -13.680 1.00 91.31 84 ARG A O 1
ATOM 603 N N . TRP A 1 85 ? 12.561 -10.054 -11.971 1.00 93.25 85 TRP A N 1
ATOM 604 C CA . TRP A 1 85 ? 11.995 -8.852 -12.589 1.00 93.25 85 TRP A CA 1
ATOM 605 C C . TRP A 1 85 ? 13.054 -7.983 -13.275 1.00 93.25 85 TRP A C 1
ATOM 607 O O . TRP A 1 85 ? 12.874 -6.777 -13.430 1.00 93.25 85 TRP A O 1
ATOM 617 N N . ILE A 1 86 ? 14.192 -8.571 -13.661 1.00 91.06 86 ILE A N 1
ATOM 618 C CA . ILE A 1 86 ? 15.310 -7.816 -14.241 1.00 91.06 86 ILE A CA 1
ATOM 619 C C . ILE A 1 86 ? 14.967 -7.177 -15.593 1.00 91.06 86 ILE A C 1
ATOM 621 O O . ILE A 1 86 ? 15.500 -6.107 -15.893 1.00 91.06 86 ILE A O 1
ATOM 625 N N . ASP A 1 87 ? 14.058 -7.801 -16.346 1.00 89.75 87 ASP A N 1
ATOM 626 C CA . ASP A 1 87 ? 13.607 -7.352 -17.668 1.00 89.75 87 ASP A CA 1
ATOM 627 C C . ASP A 1 87 ? 12.509 -6.278 -17.599 1.00 89.75 87 ASP A C 1
ATOM 629 O O . ASP A 1 87 ? 12.194 -5.653 -18.611 1.00 89.75 87 ASP A O 1
ATOM 633 N N . VAL A 1 88 ? 11.959 -6.002 -16.408 1.00 91.19 88 VAL A N 1
ATOM 634 C CA . VAL A 1 88 ? 11.078 -4.845 -16.203 1.00 91.19 88 VAL A CA 1
ATOM 635 C C . VAL A 1 88 ? 11.910 -3.573 -16.353 1.00 91.19 88 VAL A C 1
ATOM 637 O O . VAL A 1 88 ? 12.989 -3.435 -15.755 1.00 91.19 88 VAL A O 1
ATOM 640 N N . ASP A 1 89 ? 11.391 -2.617 -17.125 1.00 94.06 89 ASP A N 1
ATOM 641 C CA . ASP A 1 89 ? 12.057 -1.340 -17.356 1.00 94.06 89 ASP A CA 1
ATOM 642 C C . ASP A 1 89 ? 12.480 -0.673 -16.032 1.00 94.06 89 ASP A C 1
ATOM 644 O O . ASP A 1 89 ? 11.755 -0.662 -15.030 1.00 94.06 89 ASP A O 1
ATOM 648 N N . ALA A 1 90 ? 13.708 -0.151 -16.005 1.00 94.62 90 ALA A N 1
ATOM 649 C CA . ALA A 1 90 ? 14.301 0.393 -14.788 1.00 94.62 90 ALA A CA 1
ATOM 650 C C . ALA A 1 90 ? 13.521 1.601 -14.247 1.00 94.62 90 ALA A C 1
ATOM 652 O O . ALA A 1 90 ? 13.458 1.777 -13.029 1.00 94.62 90 ALA A O 1
ATOM 653 N N . LEU A 1 91 ? 12.909 2.410 -15.121 1.00 95.31 91 LEU A N 1
ATOM 654 C CA . LEU A 1 91 ? 12.074 3.528 -14.699 1.00 95.31 91 LEU A CA 1
ATOM 655 C C . LEU A 1 91 ? 10.810 3.013 -14.009 1.00 95.31 91 LEU A C 1
ATOM 657 O O . LEU A 1 91 ? 10.538 3.442 -12.892 1.00 95.31 91 LEU A O 1
ATOM 661 N N . THR A 1 92 ? 10.107 2.037 -14.593 1.00 95.75 92 THR A N 1
ATOM 662 C CA . THR A 1 92 ? 8.904 1.439 -13.981 1.00 95.75 92 THR A CA 1
ATOM 663 C C . THR A 1 92 ? 9.197 0.853 -12.598 1.00 95.75 92 THR A C 1
ATOM 665 O O . THR A 1 92 ? 8.436 1.074 -11.652 1.00 95.75 92 THR A O 1
ATOM 668 N N . ARG A 1 93 ? 10.333 0.162 -12.429 1.00 95.50 93 ARG A N 1
ATOM 669 C CA . ARG A 1 93 ? 10.750 -0.368 -11.118 1.00 95.50 93 ARG A CA 1
ATOM 670 C C . ARG A 1 93 ? 10.980 0.738 -10.086 1.00 95.50 93 ARG A C 1
ATOM 672 O O . ARG A 1 93 ? 10.511 0.621 -8.950 1.00 95.50 93 ARG A O 1
ATOM 679 N N . LEU A 1 94 ? 11.663 1.817 -10.469 1.00 95.94 94 LEU A N 1
ATOM 680 C CA . LEU A 1 94 ? 11.907 2.962 -9.587 1.00 95.94 94 LEU A CA 1
ATOM 681 C C . LEU A 1 94 ? 10.613 3.713 -9.245 1.00 95.94 94 LEU A C 1
ATOM 683 O O . LEU A 1 94 ? 10.425 4.107 -8.094 1.00 95.94 94 LEU A O 1
ATOM 687 N N . GLU A 1 95 ? 9.707 3.875 -10.209 1.00 97.44 95 GLU A N 1
ATOM 688 C CA . GLU A 1 95 ? 8.405 4.512 -10.002 1.00 97.44 95 GLU A CA 1
ATOM 689 C C . GLU A 1 95 ? 7.514 3.697 -9.058 1.00 97.44 95 GLU A C 1
ATOM 691 O O . GLU A 1 95 ? 6.891 4.275 -8.167 1.00 97.44 95 GLU A O 1
ATOM 696 N N . MET A 1 96 ? 7.501 2.364 -9.168 1.00 97.69 96 MET A N 1
ATOM 697 C CA . MET A 1 96 ? 6.804 1.486 -8.217 1.00 97.69 96 MET A CA 1
ATOM 698 C C . MET A 1 96 ? 7.356 1.634 -6.791 1.00 97.69 96 MET A C 1
ATOM 700 O O . MET A 1 96 ? 6.589 1.720 -5.827 1.00 97.69 96 MET A O 1
ATOM 704 N N . LEU A 1 97 ? 8.682 1.729 -6.636 1.00 96.19 97 LEU A N 1
ATOM 705 C CA . LEU A 1 97 ? 9.315 1.951 -5.332 1.00 96.19 97 LEU A CA 1
ATOM 706 C C . LEU A 1 97 ? 9.012 3.345 -4.755 1.00 96.19 97 LEU A C 1
ATOM 708 O O . LEU A 1 97 ? 8.865 3.491 -3.539 1.00 96.19 97 LEU A O 1
ATOM 712 N N . ASP A 1 98 ? 8.907 4.375 -5.597 1.00 97.06 98 ASP A N 1
ATOM 713 C CA . ASP A 1 98 ? 8.483 5.716 -5.180 1.00 97.06 98 ASP A CA 1
ATOM 714 C C . ASP A 1 98 ? 7.005 5.724 -4.753 1.00 97.06 98 ASP A C 1
ATOM 716 O O . ASP A 1 98 ? 6.658 6.234 -3.684 1.00 97.06 98 ASP A O 1
ATOM 720 N N . TRP A 1 99 ? 6.132 5.074 -5.527 1.00 97.94 99 TRP A N 1
ATOM 721 C CA . TRP A 1 99 ? 4.709 4.950 -5.209 1.00 97.94 99 TRP A CA 1
ATOM 722 C C . TRP A 1 99 ? 4.442 4.188 -3.923 1.00 97.94 99 TRP A C 1
ATOM 724 O O . TRP A 1 99 ? 3.582 4.603 -3.144 1.00 97.94 99 TRP A O 1
ATOM 734 N N . ARG A 1 100 ? 5.223 3.146 -3.641 1.00 97.31 100 ARG A N 1
ATOM 735 C CA . ARG A 1 100 ? 5.225 2.479 -2.339 1.00 97.31 100 ARG A CA 1
ATOM 736 C C . ARG A 1 100 ? 5.406 3.479 -1.191 1.00 97.31 100 ARG A C 1
ATOM 738 O O . ARG A 1 100 ? 4.607 3.496 -0.255 1.00 97.31 100 ARG A O 1
ATOM 745 N N . LYS A 1 101 ? 6.413 4.357 -1.266 1.00 97.44 101 LYS A N 1
ATOM 746 C CA . LYS A 1 101 ? 6.684 5.374 -0.228 1.00 97.44 101 LYS A CA 1
ATOM 747 C C . LYS A 1 101 ? 5.551 6.393 -0.123 1.00 97.44 101 LYS A C 1
ATOM 749 O O . LYS A 1 101 ? 5.088 6.690 0.978 1.00 97.44 101 LYS A O 1
ATOM 754 N N . ARG A 1 102 ? 5.062 6.893 -1.262 1.00 98.06 102 ARG A N 1
ATOM 755 C CA . ARG A 1 102 ? 3.949 7.856 -1.304 1.00 98.06 102 ARG A CA 1
ATOM 756 C C . ARG A 1 102 ? 2.672 7.282 -0.716 1.00 98.06 102 ARG A C 1
ATOM 758 O O . ARG A 1 102 ? 2.009 7.970 0.052 1.00 98.06 102 ARG A O 1
ATOM 765 N N . MET A 1 103 ? 2.345 6.033 -1.041 1.00 98.50 103 MET A N 1
ATOM 766 C CA . MET A 1 103 ? 1.152 5.374 -0.522 1.00 98.50 103 MET A CA 1
ATOM 767 C C . MET A 1 103 ? 1.259 5.152 0.988 1.00 98.50 103 MET A C 1
ATOM 769 O O . MET A 1 103 ? 0.314 5.462 1.711 1.00 98.50 103 MET A O 1
ATOM 773 N N . ARG A 1 104 ? 2.427 4.725 1.493 1.00 98.44 104 ARG A N 1
ATOM 774 C CA . ARG A 1 104 ? 2.685 4.668 2.942 1.00 98.44 104 ARG A CA 1
ATOM 775 C C . ARG A 1 104 ? 2.414 6.012 3.610 1.00 98.44 104 ARG A C 1
ATOM 777 O O . ARG A 1 104 ? 1.597 6.079 4.526 1.00 98.44 104 ARG A O 1
ATOM 784 N N . ALA A 1 105 ? 3.030 7.086 3.118 1.00 98.44 105 ALA A N 1
ATOM 785 C CA . ALA A 1 105 ? 2.825 8.430 3.655 1.00 98.44 105 ALA A CA 1
ATOM 786 C C . ALA A 1 105 ? 1.350 8.866 3.574 1.00 98.44 105 ALA A C 1
ATOM 788 O O . ALA A 1 105 ? 0.810 9.446 4.522 1.00 98.44 105 ALA A O 1
ATOM 789 N N . GLN A 1 106 ? 0.674 8.529 2.471 1.00 98.19 106 GLN A N 1
ATOM 790 C CA . GLN A 1 106 ? -0.741 8.809 2.265 1.00 98.19 106 GLN A CA 1
ATOM 791 C C . GLN A 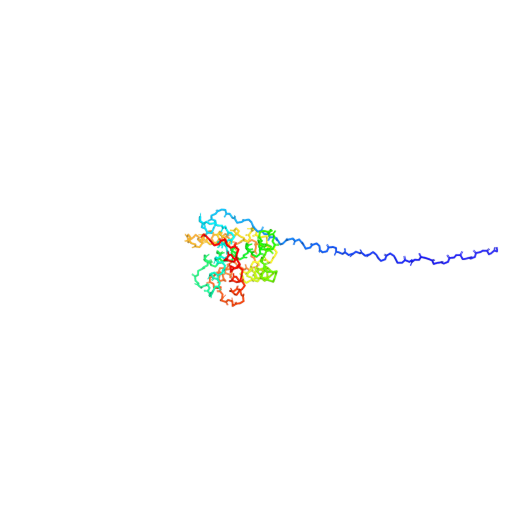1 106 ? -1.601 8.166 3.348 1.00 98.19 106 GLN A C 1
ATOM 793 O O . GLN A 1 106 ? -2.450 8.862 3.884 1.00 98.19 106 GLN A O 1
ATOM 798 N N . VAL A 1 107 ? -1.370 6.917 3.751 1.00 98.44 107 VAL A N 1
ATOM 799 C CA . VAL A 1 107 ? -2.150 6.282 4.836 1.00 98.44 107 VAL A CA 1
ATOM 800 C C . VAL A 1 107 ? -1.546 6.460 6.233 1.00 98.44 107 VAL A C 1
ATOM 802 O O . VAL A 1 107 ? -2.101 5.974 7.214 1.00 98.44 107 VAL A O 1
ATOM 805 N N . GLY A 1 108 ? -0.448 7.211 6.344 1.00 98.50 108 GLY A N 1
ATOM 806 C CA . GLY A 1 108 ? 0.202 7.522 7.616 1.00 98.50 108 GLY A CA 1
ATOM 807 C C . GLY A 1 108 ? 1.107 6.414 8.147 1.00 98.50 108 GLY A C 1
ATOM 808 O O . GLY A 1 108 ? 1.314 6.336 9.350 1.00 98.50 108 GLY A O 1
ATOM 809 N N . ILE A 1 109 ? 1.635 5.554 7.280 1.00 98.75 109 ILE A N 1
ATOM 810 C CA . ILE A 1 109 ? 2.688 4.587 7.604 1.00 98.75 109 ILE A CA 1
ATOM 811 C C . ILE A 1 109 ? 4.048 5.291 7.515 1.00 98.75 109 ILE A C 1
ATOM 813 O O . ILE A 1 109 ? 4.297 6.060 6.587 1.00 98.75 109 ILE A O 1
ATOM 817 N N . SER A 1 110 ? 4.943 5.016 8.465 1.00 97.75 110 SER A N 1
ATOM 818 C CA . SER A 1 110 ? 6.324 5.505 8.434 1.00 97.75 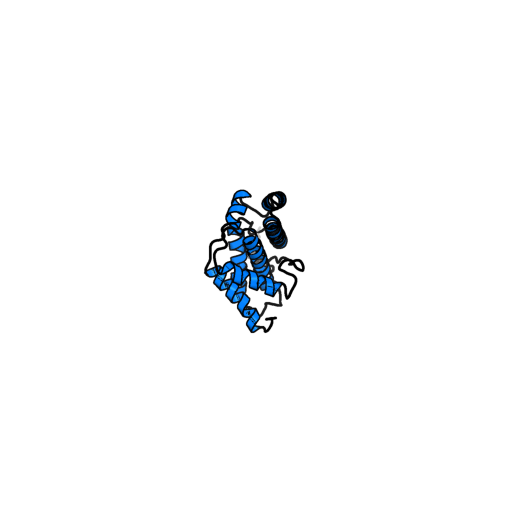110 SER A CA 1
ATOM 819 C C . SER A 1 110 ? 7.047 5.039 7.169 1.00 97.75 110 SER A C 1
ATOM 821 O O . SER A 1 110 ? 7.019 3.858 6.820 1.00 97.75 110 SER A O 1
ATOM 823 N N . GLU A 1 111 ? 7.779 5.941 6.516 1.00 92.81 111 GLU A N 1
ATOM 824 C CA . GLU A 1 111 ? 8.613 5.595 5.358 1.00 92.81 111 GLU A CA 1
ATOM 825 C C . GLU A 1 111 ? 9.678 4.544 5.705 1.00 92.81 111 GLU A C 1
ATOM 827 O O . GLU A 1 111 ? 10.020 3.714 4.866 1.00 92.81 111 GLU A O 1
ATOM 832 N N . THR A 1 112 ? 10.145 4.531 6.957 1.00 93.56 112 THR A N 1
ATOM 833 C CA . THR A 1 112 ? 11.143 3.582 7.475 1.00 93.56 112 THR A CA 1
ATOM 834 C C . THR A 1 112 ? 10.531 2.335 8.115 1.00 93.56 112 THR A C 1
ATOM 836 O O . THR A 1 112 ? 11.262 1.531 8.695 1.00 93.56 112 THR A O 1
ATOM 839 N N . ALA A 1 113 ? 9.205 2.158 8.051 1.00 97.62 113 ALA A N 1
ATOM 840 C CA . ALA A 1 113 ? 8.565 0.951 8.564 1.00 97.62 113 ALA A CA 1
ATOM 841 C C . ALA A 1 113 ? 9.112 -0.296 7.836 1.00 97.62 113 ALA A C 1
ATOM 843 O O . ALA A 1 113 ? 9.192 -0.278 6.600 1.00 97.62 113 ALA A O 1
ATOM 844 N N . PRO A 1 114 ? 9.448 -1.383 8.560 1.00 97.94 114 PRO A N 1
ATOM 845 C CA . PRO A 1 114 ? 9.864 -2.633 7.931 1.00 97.94 114 PRO A CA 1
ATOM 846 C C . PRO A 1 114 ? 8.801 -3.141 6.955 1.00 97.94 114 PRO A C 1
ATOM 848 O O . PRO A 1 114 ? 7.612 -3.145 7.284 1.00 97.94 114 PRO A O 1
ATOM 851 N N . ALA A 1 115 ? 9.222 -3.592 5.776 1.00 98.00 115 ALA A N 1
ATOM 852 C CA . ALA A 1 115 ? 8.355 -4.096 4.715 1.00 98.00 115 ALA A CA 1
ATOM 853 C C . ALA A 1 115 ? 7.400 -5.175 5.223 1.00 98.00 115 ALA A C 1
ATOM 855 O O . ALA A 1 115 ? 6.191 -5.079 5.021 1.00 98.00 115 ALA A O 1
ATOM 856 N N . GLN A 1 116 ? 7.935 -6.155 5.956 1.00 98.25 116 GLN A N 1
ATOM 857 C CA . GLN A 1 116 ? 7.132 -7.242 6.508 1.00 98.25 116 GLN A CA 1
ATOM 858 C C . GLN A 1 116 ? 6.065 -6.733 7.485 1.00 98.25 116 GLN A C 1
ATOM 860 O O . GLN A 1 116 ? 4.921 -7.164 7.424 1.00 98.25 116 GLN A O 1
ATOM 865 N N . ALA A 1 117 ? 6.400 -5.764 8.344 1.00 98.56 117 ALA A N 1
ATOM 866 C CA . ALA A 1 117 ? 5.447 -5.211 9.304 1.00 98.56 117 ALA A CA 1
ATOM 867 C C . ALA A 1 117 ? 4.307 -4.448 8.611 1.00 98.56 117 ALA A C 1
ATOM 869 O O . ALA A 1 117 ? 3.162 -4.509 9.066 1.00 98.56 117 ALA A O 1
ATOM 870 N N . VAL A 1 118 ? 4.608 -3.747 7.511 1.00 98.62 118 VAL A N 1
ATOM 871 C CA . VAL A 1 118 ? 3.591 -3.105 6.667 1.00 98.62 118 VAL A CA 1
ATOM 872 C C . VAL A 1 118 ? 2.690 -4.155 6.031 1.00 98.62 118 VAL A C 1
ATOM 874 O O . VAL A 1 118 ? 1.472 -4.060 6.178 1.00 98.62 118 VAL A O 1
ATOM 877 N N . LEU A 1 119 ? 3.276 -5.171 5.395 1.00 98.62 119 LEU A N 1
ATOM 878 C CA . LEU A 1 119 ? 2.530 -6.239 4.741 1.00 98.62 119 LEU A CA 1
ATOM 879 C C . LEU A 1 119 ? 1.597 -6.965 5.721 1.00 98.62 119 LEU A C 1
ATOM 881 O O . LEU A 1 119 ? 0.391 -7.032 5.486 1.00 98.62 119 LEU A O 1
ATOM 885 N N . ASP A 1 120 ? 2.135 -7.440 6.845 1.00 98.62 120 ASP A N 1
ATOM 886 C CA . ASP A 1 120 ? 1.384 -8.191 7.853 1.00 98.62 120 ASP A CA 1
ATOM 887 C C . ASP A 1 120 ? 0.248 -7.345 8.448 1.00 98.62 120 ASP A C 1
ATOM 889 O O . ASP A 1 120 ? -0.877 -7.824 8.609 1.00 98.62 120 ASP A O 1
ATOM 893 N N . THR A 1 121 ? 0.511 -6.062 8.736 1.00 98.81 121 THR A N 1
ATOM 894 C CA . THR A 1 121 ? -0.511 -5.152 9.275 1.00 98.81 121 THR A CA 1
ATOM 895 C C . THR A 1 121 ? -1.617 -4.892 8.251 1.00 98.81 121 THR A C 1
ATOM 897 O O . THR A 1 121 ? -2.792 -4.912 8.612 1.00 98.81 121 THR A O 1
ATOM 900 N N . MET A 1 122 ? -1.275 -4.660 6.979 1.00 98.81 122 MET A N 1
ATOM 901 C CA . MET A 1 122 ? -2.257 -4.392 5.923 1.00 98.81 122 MET A CA 1
ATOM 902 C C . MET A 1 122 ? -3.109 -5.624 5.596 1.00 98.81 122 MET A C 1
ATOM 904 O O . MET A 1 122 ? -4.332 -5.514 5.530 1.00 98.81 122 MET A O 1
ATOM 908 N N . LEU A 1 123 ? -2.506 -6.809 5.465 1.00 98.69 123 LEU A N 1
ATOM 909 C CA . LEU A 1 123 ? -3.257 -8.054 5.267 1.00 98.69 123 LEU A CA 1
ATOM 910 C C . LEU A 1 123 ? -4.149 -8.370 6.475 1.00 98.69 123 LEU A C 1
ATOM 912 O O . LEU A 1 123 ? -5.314 -8.737 6.309 1.00 98.69 123 LEU A O 1
ATOM 916 N N . GLY A 1 124 ? -3.642 -8.152 7.693 1.00 98.62 124 GLY A N 1
ATOM 917 C CA . GLY A 1 124 ? -4.428 -8.281 8.916 1.00 98.62 124 GLY A CA 1
ATOM 918 C C . GLY A 1 124 ? -5.619 -7.320 8.950 1.00 98.62 124 GLY A C 1
ATOM 919 O O . GLY A 1 124 ? -6.723 -7.724 9.315 1.00 98.62 124 GLY A O 1
ATOM 920 N N . LEU A 1 125 ? -5.429 -6.059 8.539 1.00 98.81 125 LEU A N 1
ATOM 921 C CA . LEU A 1 125 ? -6.513 -5.074 8.459 1.00 98.81 125 LEU A CA 1
ATOM 922 C C . LEU A 1 125 ? -7.542 -5.477 7.408 1.00 98.81 125 LEU A C 1
ATOM 924 O O . LEU A 1 125 ? -8.738 -5.414 7.690 1.00 98.81 125 LEU A O 1
ATOM 928 N N . ALA A 1 126 ? -7.098 -5.937 6.236 1.00 98.69 126 ALA A N 1
ATOM 929 C CA . ALA A 1 126 ? -7.987 -6.430 5.192 1.00 98.69 126 ALA A CA 1
ATOM 930 C C . ALA A 1 126 ? -8.900 -7.546 5.719 1.00 98.69 126 ALA A C 1
ATOM 932 O O . ALA A 1 126 ? -10.125 -7.449 5.605 1.00 98.69 126 ALA A O 1
ATOM 933 N N . GLN A 1 127 ? -8.317 -8.549 6.381 1.00 98.50 127 GLN A N 1
ATOM 934 C CA . GLN A 1 127 ? -9.062 -9.648 6.989 1.00 98.50 127 GLN A CA 1
ATOM 935 C C . GLN A 1 127 ? -10.012 -9.164 8.096 1.00 98.50 127 GLN A C 1
ATOM 937 O O . GLN A 1 127 ? -11.176 -9.562 8.129 1.00 98.50 127 GLN A O 1
ATOM 942 N N . ALA A 1 128 ? -9.543 -8.296 8.996 1.00 98.69 128 ALA A N 1
ATOM 943 C CA . ALA A 1 128 ? -10.341 -7.801 10.116 1.00 98.69 128 ALA A CA 1
ATOM 944 C C . ALA A 1 128 ? -11.554 -6.981 9.645 1.00 98.69 128 ALA A C 1
ATOM 946 O O . ALA A 1 128 ? -12.661 -7.176 10.150 1.00 98.69 128 ALA A O 1
ATOM 947 N N . TYR A 1 129 ? -11.379 -6.120 8.636 1.00 98.62 129 TYR A N 1
ATOM 948 C CA . TYR A 1 129 ? -12.484 -5.381 8.026 1.00 98.62 129 TYR A CA 1
ATOM 949 C C . TYR A 1 129 ? -13.479 -6.312 7.321 1.00 98.62 129 TYR A C 1
ATOM 951 O O . TYR A 1 129 ? -14.682 -6.150 7.512 1.00 98.62 129 TYR A O 1
ATOM 959 N N . GLN A 1 130 ? -13.011 -7.314 6.565 1.00 98.12 130 GLN A N 1
ATOM 960 C CA . GLN A 1 130 ? -13.891 -8.305 5.920 1.00 98.12 130 GLN A CA 1
ATOM 961 C C . GLN A 1 130 ? -14.711 -9.106 6.939 1.00 98.12 130 GLN A C 1
ATOM 963 O O . GLN A 1 130 ? -15.900 -9.348 6.734 1.00 98.12 130 GLN A O 1
ATOM 968 N N . ALA A 1 131 ? -14.088 -9.490 8.054 1.00 98.38 131 ALA A N 1
ATOM 969 C CA . ALA A 1 131 ? -14.730 -10.233 9.133 1.00 98.38 131 ALA A CA 1
ATOM 970 C C . ALA A 1 131 ? -15.598 -9.358 10.058 1.00 98.38 131 ALA A C 1
ATOM 972 O O . ALA A 1 131 ? -16.255 -9.890 10.952 1.00 98.38 131 ALA A O 1
ATOM 973 N N . ASN A 1 132 ? -15.616 -8.034 9.862 1.00 98.19 132 ASN A N 1
ATOM 974 C CA . ASN A 1 132 ? -16.216 -7.058 10.778 1.00 98.19 132 ASN A CA 1
ATOM 975 C C . ASN A 1 132 ? -15.680 -7.155 12.227 1.00 98.19 132 ASN A C 1
ATOM 977 O O . ASN A 1 132 ? -16.383 -6.815 13.181 1.00 98.19 132 ASN A O 1
ATOM 981 N N . ASP A 1 133 ? -14.427 -7.580 12.407 1.00 98.62 133 ASP A N 1
ATOM 982 C CA . ASP A 1 133 ? -13.777 -7.685 13.717 1.00 98.62 133 ASP A CA 1
ATOM 983 C C . ASP A 1 133 ? -13.188 -6.331 14.141 1.00 98.62 133 ASP A C 1
ATOM 985 O O . ASP A 1 133 ? -12.016 -6.016 13.921 1.00 98.62 133 ASP A O 1
ATOM 989 N N . GLN A 1 134 ? -14.022 -5.513 14.783 1.00 98.44 134 GLN A N 1
ATOM 990 C CA . GLN A 1 134 ? -13.627 -4.182 15.251 1.00 98.44 134 GLN A CA 1
ATOM 991 C C . GLN A 1 134 ? -12.500 -4.220 16.292 1.00 98.44 134 GLN A C 1
ATOM 993 O O . GLN A 1 134 ? -11.682 -3.301 16.344 1.00 98.44 134 GLN A O 1
ATOM 998 N N . ALA A 1 135 ? -12.423 -5.275 17.107 1.00 98.50 135 ALA A N 1
ATOM 999 C CA . ALA A 1 135 ? -11.371 -5.404 18.109 1.00 98.50 135 ALA A CA 1
ATOM 1000 C C . ALA A 1 135 ? -10.012 -5.681 17.449 1.00 98.50 135 ALA A C 1
ATOM 1002 O O . ALA A 1 135 ? -8.995 -5.116 17.861 1.00 98.50 135 ALA A O 1
ATOM 1003 N N . ALA A 1 136 ? -9.984 -6.518 16.407 1.00 98.62 136 ALA A N 1
ATOM 1004 C CA . ALA A 1 136 ? -8.789 -6.723 15.598 1.00 98.62 136 ALA A CA 1
ATOM 1005 C C . ALA A 1 136 ? -8.391 -5.455 14.834 1.00 98.62 136 ALA A C 1
ATOM 1007 O O . ALA A 1 136 ? -7.217 -5.088 14.882 1.00 98.62 136 ALA A O 1
ATOM 1008 N N . VAL A 1 137 ? -9.346 -4.745 14.218 1.00 98.81 137 VAL A N 1
ATOM 1009 C CA . VAL A 1 137 ? -9.081 -3.462 13.540 1.00 98.81 137 VAL A CA 1
ATOM 1010 C C . VAL A 1 137 ? -8.410 -2.476 14.498 1.00 98.81 137 VAL A C 1
ATOM 1012 O O . VAL A 1 137 ? -7.335 -1.970 14.194 1.00 98.81 137 VAL A O 1
ATOM 1015 N N . GLN A 1 138 ? -8.976 -2.247 15.687 1.00 98.50 138 GLN A N 1
ATOM 1016 C CA . GLN A 1 138 ? -8.397 -1.316 16.664 1.00 98.50 138 GLN A CA 1
ATOM 1017 C C . GLN A 1 138 ? -6.981 -1.714 17.093 1.00 98.50 138 GLN A C 1
ATOM 1019 O O . GLN A 1 138 ? -6.103 -0.859 17.198 1.00 98.50 138 GLN A O 1
ATOM 1024 N N . ARG A 1 139 ? -6.739 -3.013 17.309 1.00 98.69 139 ARG A N 1
ATOM 1025 C CA . ARG A 1 139 ? -5.412 -3.526 17.674 1.00 98.69 139 ARG A CA 1
ATOM 1026 C C . ARG A 1 139 ? -4.387 -3.286 16.568 1.00 98.69 139 ARG A C 1
ATOM 1028 O O . ARG A 1 139 ? -3.265 -2.889 16.860 1.00 98.69 139 ARG A O 1
ATOM 1035 N N . LEU A 1 140 ? -4.770 -3.530 15.318 1.00 98.81 140 LEU A N 1
ATOM 1036 C CA . LEU A 1 140 ? -3.896 -3.368 14.159 1.00 98.81 140 LEU A CA 1
ATOM 1037 C C . LEU A 1 140 ? -3.626 -1.893 13.852 1.00 98.81 140 LEU A C 1
ATOM 1039 O O . LEU A 1 140 ? -2.484 -1.534 13.587 1.00 98.81 140 LEU A O 1
ATOM 1043 N N . LEU A 1 141 ? -4.632 -1.021 13.959 1.00 98.69 141 LEU A N 1
ATOM 1044 C CA . LEU A 1 141 ? -4.456 0.426 13.786 1.00 98.69 141 LEU A CA 1
ATOM 1045 C C . LEU A 1 141 ? -3.590 1.062 14.887 1.00 98.69 141 LEU A C 1
ATOM 1047 O O . LEU A 1 141 ? -3.048 2.142 14.683 1.00 98.69 141 LEU A O 1
ATOM 1051 N N . ALA A 1 142 ? -3.424 0.397 16.035 1.00 98.31 142 ALA A N 1
ATOM 1052 C CA . ALA A 1 142 ? -2.481 0.793 17.082 1.00 98.31 142 ALA A CA 1
ATOM 1053 C C . ALA A 1 142 ? -1.028 0.345 16.808 1.00 98.31 142 ALA A C 1
ATOM 1055 O O . ALA A 1 142 ? -0.158 0.530 17.661 1.00 98.31 142 ALA A O 1
ATOM 1056 N N . SER A 1 143 ? -0.754 -0.264 15.648 1.00 98.31 143 SER A N 1
ATOM 1057 C CA . SER A 1 143 ? 0.591 -0.684 15.251 1.00 98.31 143 SER A CA 1
ATOM 1058 C C . SER A 1 143 ? 1.562 0.507 15.217 1.00 98.31 143 SER A C 1
ATOM 1060 O O . SER A 1 143 ? 1.219 1.561 14.676 1.00 98.31 143 SER A O 1
ATOM 1062 N N . PRO A 1 144 ? 2.804 0.355 15.720 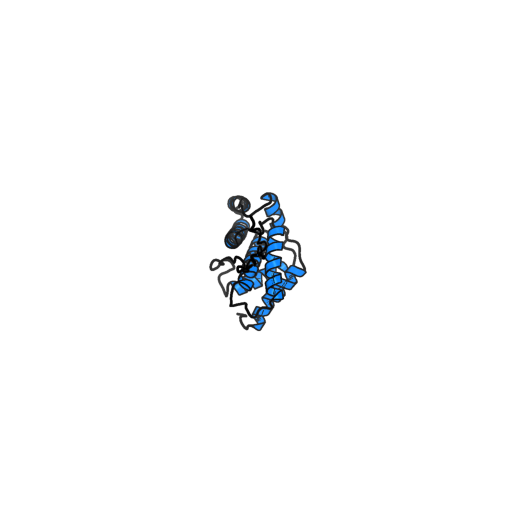1.00 98.19 144 PRO A N 1
ATOM 1063 C CA . PRO A 1 144 ? 3.791 1.437 15.759 1.00 98.19 144 PRO A CA 1
ATOM 1064 C C . PRO A 1 144 ? 4.324 1.837 14.375 1.00 98.19 144 PRO A C 1
ATOM 1066 O O . PRO A 1 144 ? 5.123 2.766 14.278 1.00 98.19 144 PRO A O 1
ATOM 1069 N N . ILE A 1 145 ? 3.915 1.147 13.301 1.00 98.50 145 ILE A N 1
ATOM 1070 C CA . ILE A 1 145 ? 4.237 1.568 11.933 1.00 98.50 145 ILE A CA 1
ATOM 1071 C C . ILE A 1 145 ? 3.476 2.835 11.532 1.00 98.50 145 ILE A C 1
ATOM 1073 O O . ILE A 1 145 ? 3.921 3.527 10.617 1.00 98.50 145 ILE A O 1
ATOM 1077 N N . PHE A 1 146 ? 2.344 3.134 12.180 1.00 98.75 146 PHE A N 1
ATOM 1078 C CA . PHE A 1 146 ? 1.556 4.325 11.894 1.00 98.75 146 PHE A CA 1
ATOM 1079 C C . PHE A 1 146 ? 2.087 5.536 12.663 1.00 98.75 146 PHE A C 1
ATOM 1081 O O . PHE A 1 146 ? 2.378 5.469 13.855 1.00 98.75 146 PHE A O 1
ATOM 1088 N N . THR A 1 147 ? 2.194 6.666 11.972 1.00 98.50 147 THR A N 1
ATOM 1089 C CA . THR A 1 147 ? 2.693 7.945 12.499 1.00 98.50 147 THR A CA 1
ATOM 1090 C C . THR A 1 147 ? 1.574 8.946 12.781 1.00 98.50 147 THR A C 1
ATOM 1092 O O . THR A 1 147 ? 1.834 10.043 13.276 1.00 98.50 147 THR A O 1
ATOM 1095 N N . ILE A 1 148 ? 0.327 8.573 12.485 1.00 98.56 148 ILE A N 1
ATOM 1096 C CA . ILE A 1 148 ? -0.878 9.370 12.729 1.00 98.56 148 ILE A CA 1
ATOM 1097 C C . ILE A 1 148 ? -1.875 8.585 13.601 1.00 98.56 148 ILE A C 1
ATOM 1099 O O . ILE A 1 148 ? -1.772 7.360 13.688 1.00 98.56 148 ILE A O 1
ATOM 1103 N N . PRO A 1 149 ? -2.847 9.260 14.244 1.00 98.50 149 PRO A N 1
ATOM 1104 C CA . PRO A 1 149 ? -3.848 8.600 15.080 1.00 98.50 149 PRO A CA 1
ATOM 1105 C C . PRO A 1 149 ? -4.663 7.504 14.352 1.00 98.50 149 PRO A C 1
ATOM 1107 O O . PRO A 1 149 ? -4.979 7.675 13.170 1.00 98.50 149 PRO A O 1
ATOM 1110 N N . PRO A 1 150 ? -5.061 6.412 15.044 1.00 98.56 150 PRO A N 1
ATOM 1111 C CA . PRO A 1 150 ? -5.803 5.284 14.461 1.00 98.56 150 PRO A CA 1
ATOM 1112 C C . PRO A 1 150 ? -7.075 5.656 13.688 1.00 98.56 150 PRO A C 1
ATOM 1114 O O . PRO A 1 150 ? -7.358 5.079 12.639 1.00 98.56 150 PRO A O 1
ATOM 1117 N N . ASP A 1 151 ? -7.844 6.625 14.184 1.00 98.25 151 ASP A N 1
ATOM 1118 C CA . ASP A 1 151 ? -9.066 7.120 13.545 1.00 98.25 151 ASP A CA 1
ATOM 1119 C C . ASP A 1 151 ? -8.777 7.793 12.197 1.00 98.25 151 ASP A C 1
ATOM 1121 O O . ASP A 1 151 ? -9.531 7.614 11.240 1.00 98.25 151 ASP A O 1
ATOM 1125 N N . GLN A 1 152 ? -7.645 8.494 12.082 1.00 98.69 152 GLN A N 1
ATOM 1126 C CA . GLN A 1 152 ? -7.209 9.079 10.817 1.00 98.69 152 GLN A CA 1
ATOM 1127 C C . GLN A 1 152 ? -6.730 8.010 9.835 1.00 98.69 152 GLN A C 1
ATOM 1129 O O . GLN A 1 152 ? -7.070 8.092 8.659 1.00 98.69 152 GLN A O 1
ATOM 1134 N N . VAL A 1 153 ? -5.991 6.992 10.291 1.00 98.75 153 VAL A N 1
ATOM 1135 C CA . VAL A 1 153 ? -5.601 5.858 9.431 1.00 98.75 153 VAL A CA 1
ATOM 1136 C C . VAL A 1 153 ? -6.848 5.166 8.875 1.00 98.75 153 VAL A C 1
ATOM 1138 O O . VAL A 1 153 ? -6.955 4.976 7.665 1.00 98.75 153 VAL A O 1
ATOM 1141 N N . ALA A 1 154 ? -7.823 4.856 9.737 1.00 98.62 154 ALA A N 1
ATOM 1142 C CA . ALA A 1 154 ? -9.084 4.243 9.328 1.00 98.62 154 ALA A CA 1
ATOM 1143 C C . ALA A 1 154 ? -9.836 5.101 8.300 1.00 98.62 154 ALA A C 1
ATOM 1145 O O . ALA A 1 154 ? -10.307 4.578 7.290 1.00 98.62 154 ALA A O 1
ATOM 1146 N N . ALA A 1 155 ? -9.917 6.417 8.525 1.00 98.62 155 ALA A N 1
ATOM 1147 C CA . ALA A 1 155 ? -10.557 7.340 7.592 1.00 98.62 155 ALA A CA 1
ATOM 1148 C C . ALA A 1 155 ? -9.858 7.356 6.223 1.00 98.62 155 ALA A C 1
ATOM 1150 O O . ALA A 1 155 ? -10.534 7.316 5.199 1.00 98.62 155 ALA A O 1
ATOM 1151 N N . ARG A 1 156 ? -8.519 7.350 6.195 1.00 98.69 156 ARG A N 1
ATOM 1152 C CA . ARG A 1 156 ? -7.743 7.332 4.946 1.00 98.69 156 ARG A CA 1
ATOM 1153 C C . ARG A 1 156 ? -7.848 6.002 4.208 1.00 98.69 156 ARG A C 1
ATOM 1155 O O . ARG A 1 156 ? -7.969 6.002 2.993 1.00 98.69 156 ARG A O 1
ATOM 1162 N N . LEU A 1 157 ? -7.867 4.874 4.917 1.00 98.62 157 LEU A N 1
ATOM 1163 C CA . LEU A 1 157 ? -8.135 3.569 4.299 1.00 98.62 157 LEU A CA 1
ATOM 1164 C C . LEU A 1 157 ? -9.551 3.492 3.714 1.00 98.62 157 LEU A C 1
ATOM 1166 O O . LEU A 1 157 ? -9.774 2.800 2.726 1.00 98.62 157 LEU A O 1
ATOM 1170 N N . ASN A 1 158 ? -10.512 4.199 4.305 1.00 98.56 158 ASN A N 1
ATOM 1171 C CA . ASN A 1 158 ? -11.885 4.242 3.814 1.00 98.56 158 ASN A CA 1
ATOM 1172 C C . ASN A 1 158 ? -12.073 5.157 2.585 1.00 98.56 158 ASN A C 1
ATOM 1174 O O . ASN A 1 158 ? -13.114 5.078 1.932 1.00 98.56 158 ASN A O 1
ATOM 1178 N N . ASP A 1 159 ? -11.102 6.016 2.279 1.00 98.38 159 ASP A N 1
ATOM 1179 C CA . ASP A 1 159 ? -11.155 6.987 1.186 1.00 98.38 159 ASP A CA 1
ATOM 1180 C C . ASP A 1 159 ? -9.769 7.140 0.541 1.00 98.38 159 ASP A C 1
ATOM 1182 O O . ASP A 1 159 ? -9.000 8.053 0.855 1.00 98.38 159 ASP A O 1
ATOM 1186 N N . ILE A 1 160 ? -9.434 6.206 -0.354 1.00 98.44 160 ILE A N 1
ATOM 1187 C CA . ILE A 1 160 ? -8.229 6.307 -1.179 1.00 98.44 160 ILE A CA 1
ATOM 1188 C C . ILE A 1 160 ? -8.598 7.040 -2.475 1.00 98.44 160 ILE A C 1
ATOM 1190 O O . ILE A 1 160 ? -9.275 6.454 -3.331 1.00 98.44 160 ILE A O 1
ATOM 1194 N N . PRO A 1 161 ? -8.158 8.300 -2.664 1.00 97.75 161 PRO A N 1
ATOM 1195 C CA . PRO A 1 161 ? -8.425 9.039 -3.887 1.00 97.75 161 PRO A CA 1
ATOM 1196 C C . PRO A 1 161 ? -7.773 8.371 -5.096 1.00 97.75 161 PRO A C 1
ATOM 1198 O O . PRO A 1 161 ? -6.689 7.793 -5.010 1.00 97.75 161 PRO A O 1
ATOM 1201 N N . TYR A 1 162 ? -8.419 8.520 -6.251 1.00 97.75 162 TYR A N 1
ATOM 1202 C CA . TYR A 1 162 ? -7.824 8.139 -7.526 1.00 97.75 162 TYR A CA 1
ATOM 1203 C C . TYR A 1 162 ? -6.532 8.922 -7.771 1.00 97.75 162 TYR A C 1
ATOM 1205 O O . TYR A 1 162 ? -6.484 10.141 -7.584 1.00 97.75 162 TYR A O 1
ATOM 1213 N N . ASN A 1 163 ? -5.509 8.228 -8.264 1.00 98.12 163 ASN A N 1
ATOM 1214 C CA . ASN A 1 163 ? -4.275 8.845 -8.710 1.00 98.12 163 ASN A CA 1
ATOM 1215 C C . ASN A 1 163 ? -3.883 8.298 -10.086 1.00 98.12 163 ASN A C 1
ATOM 1217 O O . ASN A 1 163 ? -3.533 7.129 -10.221 1.00 98.12 163 ASN A O 1
ATOM 1221 N N . ALA A 1 164 ? -3.926 9.160 -11.105 1.00 97.88 164 ALA A N 1
ATOM 1222 C CA . ALA A 1 164 ? -3.652 8.763 -12.484 1.00 97.88 164 ALA A CA 1
ATOM 1223 C C . ALA A 1 164 ? -2.224 8.242 -12.693 1.00 97.88 164 ALA A C 1
ATOM 1225 O O . ALA A 1 164 ? -2.021 7.337 -13.494 1.00 97.88 164 ALA A O 1
ATOM 1226 N N . ASN A 1 165 ? -1.253 8.780 -11.955 1.00 97.69 165 ASN A N 1
ATOM 1227 C CA . ASN A 1 165 ? 0.138 8.358 -12.066 1.00 97.69 165 ASN A CA 1
ATOM 1228 C C . ASN A 1 165 ? 0.358 7.002 -11.386 1.00 97.69 165 ASN A C 1
ATOM 1230 O O . ASN A 1 165 ? 1.058 6.168 -11.944 1.00 97.69 165 ASN A O 1
ATOM 1234 N N . LEU A 1 166 ? -0.264 6.756 -10.226 1.00 98.06 166 LEU A N 1
ATOM 1235 C CA . LEU A 1 166 ? -0.229 5.433 -9.593 1.00 98.06 166 LEU A CA 1
ATOM 1236 C C . LEU A 1 166 ? -0.843 4.377 -10.514 1.00 98.06 166 LEU A C 1
ATOM 1238 O O . LEU A 1 166 ? -0.207 3.364 -10.768 1.00 98.06 166 LEU A O 1
ATOM 1242 N N . ASN A 1 167 ? -2.033 4.655 -11.056 1.00 97.69 167 ASN A N 1
ATOM 1243 C CA . ASN A 1 167 ? -2.714 3.780 -12.011 1.00 97.69 167 ASN A CA 1
ATOM 1244 C C . ASN A 1 167 ? -1.841 3.469 -13.239 1.00 97.69 167 ASN A C 1
ATOM 1246 O O . ASN A 1 167 ? -1.708 2.316 -13.637 1.00 97.69 167 ASN A O 1
ATOM 1250 N N . ALA A 1 168 ? -1.223 4.495 -13.835 1.00 97.25 168 ALA A N 1
ATOM 1251 C CA . ALA A 1 168 ? -0.355 4.316 -14.995 1.00 97.25 168 ALA A CA 1
ATOM 1252 C C . ALA A 1 168 ? 0.848 3.417 -14.677 1.00 97.25 168 ALA A C 1
ATOM 1254 O O . ALA A 1 168 ? 1.150 2.509 -15.445 1.00 97.25 168 ALA A O 1
ATOM 1255 N N . VAL A 1 169 ? 1.501 3.635 -13.532 1.00 96.81 169 VAL A N 1
ATOM 1256 C CA . VAL A 1 169 ? 2.683 2.863 -13.127 1.00 96.81 169 VAL A CA 1
ATOM 1257 C C . VAL A 1 169 ? 2.324 1.415 -12.793 1.00 96.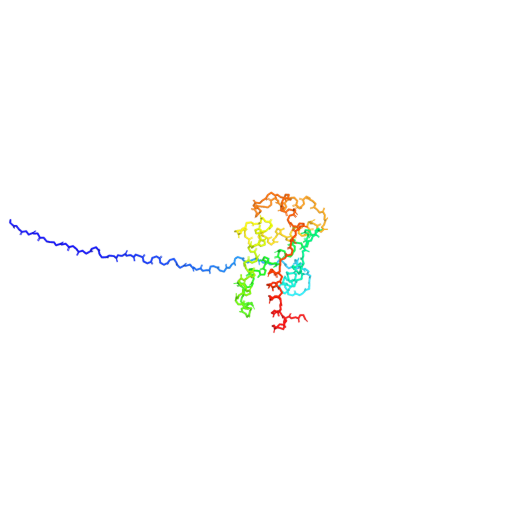81 169 VAL A C 1
ATOM 1259 O O . VAL A 1 169 ? 3.029 0.508 -13.231 1.00 96.81 169 VAL A O 1
ATOM 1262 N N . THR A 1 170 ? 1.225 1.168 -12.072 1.00 96.50 170 THR A N 1
ATOM 1263 C CA . THR A 1 170 ? 0.802 -0.206 -11.759 1.00 96.50 170 THR A CA 1
ATOM 1264 C C . THR A 1 170 ? 0.340 -0.951 -13.008 1.00 96.50 170 THR A C 1
ATOM 1266 O O . THR A 1 170 ? 0.700 -2.110 -13.172 1.00 96.50 170 THR A O 1
ATOM 1269 N N . THR A 1 171 ? -0.355 -0.283 -13.936 1.00 95.56 171 THR A N 1
ATOM 1270 C CA . THR A 1 171 ? -0.725 -0.860 -15.243 1.00 95.56 171 THR A CA 1
ATOM 1271 C C . THR A 1 171 ? 0.506 -1.187 -16.092 1.00 95.56 171 THR A C 1
ATOM 1273 O O . THR A 1 171 ? 0.567 -2.243 -16.711 1.00 95.56 171 THR A O 1
ATOM 1276 N N . GLN A 1 172 ? 1.508 -0.303 -16.118 1.00 94.81 172 GLN A N 1
ATOM 1277 C CA . GLN A 1 172 ? 2.745 -0.521 -16.873 1.00 94.81 172 GLN A CA 1
ATOM 1278 C C . GLN A 1 172 ? 3.583 -1.672 -16.301 1.00 94.81 172 GLN A C 1
ATOM 1280 O O . GLN A 1 172 ? 4.243 -2.379 -17.057 1.00 94.81 172 GLN A O 1
ATOM 1285 N N . ALA A 1 173 ? 3.589 -1.847 -14.977 1.00 93.19 173 ALA A N 1
ATOM 1286 C CA . ALA A 1 173 ? 4.263 -2.973 -14.336 1.00 93.19 173 ALA A CA 1
ATOM 1287 C C . ALA A 1 173 ? 3.552 -4.303 -14.638 1.00 93.19 173 ALA A C 1
ATOM 1289 O O . ALA A 1 173 ? 4.213 -5.304 -14.904 1.00 93.19 173 ALA A O 1
ATOM 1290 N N . ASP A 1 174 ? 2.220 -4.291 -14.636 1.00 92.25 174 ASP A N 1
ATOM 1291 C CA . ASP A 1 174 ? 1.365 -5.445 -14.922 1.00 92.25 174 ASP A CA 1
ATOM 1292 C C . ASP A 1 174 ? 1.467 -5.898 -16.386 1.00 92.25 174 ASP A C 1
ATOM 1294 O O . ASP A 1 174 ? 1.613 -7.086 -16.650 1.00 92.25 174 ASP A O 1
ATOM 1298 N N . SER A 1 175 ? 1.535 -4.966 -17.348 1.00 90.56 175 SER A N 1
ATOM 1299 C CA . SER A 1 175 ? 1.643 -5.310 -18.777 1.00 90.56 175 SER A CA 1
ATOM 1300 C C . SER A 1 175 ? 2.904 -6.104 -19.129 1.00 90.56 175 SER A C 1
ATOM 1302 O O . SER A 1 175 ? 2.946 -6.770 -20.158 1.00 90.56 175 SER A O 1
ATOM 1304 N N . VAL A 1 176 ? 3.949 -6.045 -18.294 1.00 83.44 176 VAL A N 1
ATOM 1305 C CA . VAL A 1 176 ? 5.157 -6.855 -18.508 1.00 83.44 176 VAL A CA 1
ATOM 1306 C C . VAL A 1 176 ? 4.858 -8.345 -18.329 1.00 83.44 176 VAL A C 1
ATOM 1308 O O . VAL A 1 176 ? 5.512 -9.155 -18.977 1.00 83.44 176 VAL A O 1
ATOM 1311 N N . LEU A 1 177 ? 3.864 -8.719 -17.511 1.00 79.12 177 LEU A N 1
ATOM 1312 C CA . LEU A 1 177 ? 3.445 -10.114 -17.311 1.00 79.12 177 LEU A CA 1
ATOM 1313 C C . LEU A 1 177 ? 2.947 -10.757 -18.611 1.00 79.12 177 LEU A C 1
ATOM 1315 O O . LEU A 1 177 ? 3.272 -11.918 -18.887 1.00 79.12 177 LEU A O 1
ATOM 1319 N N . ASP A 1 178 ? 2.222 -9.982 -19.419 1.00 76.81 178 ASP A N 1
ATOM 1320 C CA . ASP A 1 178 ? 1.728 -10.404 -20.730 1.00 76.81 178 ASP A CA 1
ATOM 1321 C C . ASP A 1 178 ? 2.892 -10.649 -21.704 1.00 76.81 178 ASP A C 1
ATOM 1323 O O . ASP A 1 178 ? 2.913 -11.651 -22.424 1.00 76.81 178 ASP A O 1
ATOM 1327 N N . ASP A 1 179 ? 3.901 -9.775 -21.681 1.00 69.56 179 ASP A N 1
ATOM 1328 C CA . ASP A 1 179 ? 5.054 -9.832 -22.585 1.00 69.56 179 ASP A CA 1
ATOM 1329 C C . ASP A 1 179 ? 6.025 -10.980 -22.256 1.00 69.56 179 ASP A C 1
ATOM 1331 O O . ASP A 1 179 ? 6.619 -11.573 -23.160 1.00 69.56 179 ASP A O 1
ATOM 1335 N N . ILE A 1 180 ? 6.180 -11.332 -20.974 1.00 68.56 180 ILE A N 1
ATOM 1336 C CA . ILE A 1 180 ? 7.062 -12.432 -20.537 1.00 68.56 180 ILE A CA 1
ATOM 1337 C C . ILE A 1 180 ? 6.402 -13.818 -20.630 1.00 68.56 180 ILE A C 1
ATOM 1339 O O . ILE A 1 180 ? 7.027 -14.819 -20.272 1.00 68.56 180 ILE A O 1
ATOM 1343 N N . GLY A 1 181 ? 5.160 -13.900 -21.122 1.00 61.25 181 GLY A N 1
ATOM 1344 C CA . GLY A 1 181 ? 4.432 -15.162 -21.287 1.00 61.25 181 GLY A CA 1
ATOM 1345 C C . GLY A 1 181 ? 4.112 -15.861 -19.963 1.00 61.25 181 GLY A C 1
ATOM 1346 O O . GLY A 1 181 ? 4.054 -17.088 -19.925 1.00 61.25 181 GLY A O 1
ATOM 1347 N N . VAL A 1 182 ? 3.952 -15.089 -18.882 1.00 60.75 182 VAL A N 1
ATOM 1348 C CA . VAL A 1 182 ? 3.578 -15.585 -17.543 1.00 60.75 182 VAL A CA 1
ATOM 1349 C C . VAL A 1 182 ? 2.065 -15.440 -17.297 1.00 60.75 182 VAL A C 1
ATOM 1351 O O . VAL A 1 182 ? 1.579 -15.805 -16.233 1.00 60.75 182 VAL A O 1
ATOM 1354 N N . ALA A 1 183 ? 1.304 -14.971 -18.292 1.00 52.53 183 ALA A N 1
ATOM 1355 C CA . ALA A 1 183 ? -0.154 -15.006 -18.268 1.00 52.53 183 ALA A CA 1
ATOM 1356 C C . ALA A 1 183 ? -0.658 -16.467 -18.262 1.00 52.53 183 ALA A C 1
ATOM 1358 O O . ALA A 1 183 ? -0.464 -17.180 -19.245 1.00 52.53 183 ALA A O 1
ATOM 1359 N N . ASP A 1 184 ? -1.233 -16.865 -17.120 1.00 53.22 184 ASP A N 1
ATOM 1360 C CA . ASP A 1 184 ? -1.938 -18.116 -16.760 1.00 53.22 184 ASP A CA 1
ATOM 1361 C C . ASP A 1 184 ? -2.078 -19.243 -17.811 1.00 53.22 184 ASP A C 1
ATOM 1363 O O . ASP A 1 184 ? -2.776 -19.065 -18.840 1.00 53.22 184 ASP A O 1
#

Foldseek 3Di:
DDDDDDDDDPDDPPPPPPPPPPPDQDQAADDDAQLQHPDADPLLSLLVLLLVLLPFKQAQQLLSLLSNLLSLLRNLRCCRPPPVNVVQDPVLNVLSVVVNQVSCVLLQFDSPPRSNLSNVLSSQCSVCVVVVPVVSLVVSLPDPRGPDHSVSSSVSSNIGGRDPSSNVSSNSSSVVCVVVVSPD

Secondary structure (DSSP, 8-state):
-----------------------PPPP-PPPPTTBTBSSS-HHHHHHHHHHHHTTS-EES-HHHHHHHHHHHHHHHHHHHH-GGGTTS-HHHHHHHHHHHHHHHHHHTB-TTS-HHHHHHHHHHHHHHHHTT-HHHHHHHHT-TTBSS-HHHHHHHHHEE---HHHHHHHHHHHHHHHHTT---